Protein AF-A2EAL0-F1 (afdb_monomer_lite)

Sequence (184 aa):
MCPSGKATIQGLTYYGDDPCASYTCNGYTSFTLDVITDETTNSTTSFTCSSKGQTYSFTRFFTSTTYTQKTITCPSPEQLCRTREMLEQYFTSDPFSGVVFPTPKPTPAATPPSTPKPTPEATPAFDSIPEFEQIRITNDNRFFNGTYSDPQACTTVGQQVTWGGTTYTCRSQDIMTAAQTAAY

Secondary structure (DSSP, 8-state):
-PPTTEE--TTT--TT--PPEEEEEETTTEEEEEEEEETTTTEEEEEEE-STT-EEEEEEESSSS-EEEEEEEPPPHHHHHHHHHHHHHH-SS-TTTT--PPPPPPPPPPPPPP--PPPPPPPP--------PPP------TTTTTSS--TTS--STT-EEEETTEEEEPPGGGSPPHHHHTT-

Radius of gyration: 29.17 Å; chains: 1; bounding box: 62×37×78 Å

Foldseek 3Di:
DDDQQWDAAPFQDDPPDRDTWGKAAPDQQKIKTWDQQEPVVSHTDIDIGRAFQDKDWGWHHDDPPDIDIIMGTDHRSNVVVVVSVVCVVPPPDDPCVPDDDPPPDPDPDDDPDDDPDPDPDDDPPCPPPDDDDDDDDDDDCCVQVVVDDDQQADADAQDWGADPNDIDGDHPVRHRDPVNSVVD

pLDDT: mean 81.21, std 12.91, range [52.06, 96.56]

InterPro domains:
  IPR001577 Peptidase M8, leishmanolysin [PTHR10942] (84-179)

Structure (mmCIF, N/CA/C/O backbone):
data_AF-A2EAL0-F1
#
_entry.id   AF-A2EAL0-F1
#
loop_
_atom_site.group_PDB
_atom_site.id
_atom_site.type_symbol
_atom_site.label_atom_id
_atom_site.label_alt_id
_atom_site.label_comp_id
_atom_site.label_asym_id
_atom_site.label_entity_id
_atom_site.label_seq_id
_atom_site.pdbx_PDB_ins_code
_atom_site.Cartn_x
_atom_site.Cartn_y
_atom_site.Cartn_z
_atom_site.occupancy
_atom_site.B_iso_or_equiv
_atom_site.auth_seq_id
_atom_site.auth_comp_id
_atom_site.auth_asym_id
_atom_site.auth_atom_id
_atom_site.pdbx_PDB_model_num
ATOM 1 N N . MET A 1 1 ? 2.993 -14.266 -9.592 1.00 67.88 1 MET A N 1
ATOM 2 C CA . MET A 1 1 ? 3.086 -13.318 -8.456 1.00 67.88 1 MET A CA 1
ATOM 3 C C . MET A 1 1 ? 4.551 -13.013 -8.164 1.00 67.88 1 MET A C 1
ATOM 5 O O . MET A 1 1 ? 5.387 -13.867 -8.434 1.00 67.88 1 MET A O 1
ATOM 9 N N . CYS A 1 2 ? 4.873 -11.822 -7.647 1.00 78.81 2 CYS A N 1
ATOM 10 C CA . CYS A 1 2 ? 6.256 -11.471 -7.305 1.00 78.81 2 CYS A CA 1
ATOM 11 C C . CYS A 1 2 ? 6.734 -12.188 -6.031 1.00 78.81 2 CYS A C 1
ATOM 13 O O . CYS A 1 2 ? 5.954 -12.285 -5.081 1.00 78.81 2 CYS A O 1
ATOM 15 N N . PRO A 1 3 ? 7.999 -12.656 -5.985 1.00 80.94 3 PRO A N 1
ATOM 16 C CA . PRO A 1 3 ? 8.569 -13.276 -4.791 1.00 80.94 3 PRO A CA 1
ATOM 17 C C . PRO A 1 3 ? 8.693 -12.274 -3.632 1.00 80.94 3 PRO A C 1
ATOM 19 O O . PRO A 1 3 ? 8.550 -11.062 -3.813 1.00 80.94 3 PRO A O 1
ATOM 22 N N . SER A 1 4 ? 8.959 -12.787 -2.428 1.00 80.50 4 SER A N 1
ATOM 23 C CA . SER A 1 4 ? 9.176 -11.958 -1.234 1.00 80.50 4 SER A CA 1
ATOM 24 C C . SER A 1 4 ? 10.286 -10.919 -1.456 1.00 80.50 4 SER A C 1
ATOM 26 O O . SER A 1 4 ? 11.260 -11.193 -2.165 1.00 80.50 4 SER A O 1
ATOM 28 N N . GLY A 1 5 ? 10.103 -9.706 -0.925 1.00 83.50 5 GLY A N 1
ATOM 29 C CA . GLY A 1 5 ? 11.001 -8.568 -1.162 1.00 83.50 5 GLY A CA 1
ATOM 30 C C . GLY A 1 5 ? 10.957 -7.967 -2.576 1.00 83.50 5 GLY A C 1
ATOM 31 O O . GLY A 1 5 ? 11.726 -7.054 -2.881 1.00 83.50 5 GLY A O 1
ATOM 32 N N . LYS A 1 6 ? 10.067 -8.447 -3.459 1.00 89.12 6 LYS A N 1
ATOM 33 C CA . LYS A 1 6 ? 9.850 -7.865 -4.789 1.00 89.12 6 LYS A CA 1
ATOM 34 C C . LYS A 1 6 ? 8.393 -7.487 -5.023 1.00 89.12 6 LYS A C 1
ATOM 36 O O . LYS A 1 6 ? 7.468 -8.149 -4.554 1.00 89.12 6 LYS A O 1
ATOM 41 N N . ALA A 1 7 ? 8.194 -6.439 -5.810 1.00 89.12 7 ALA A N 1
ATOM 42 C CA . ALA A 1 7 ? 6.884 -5.942 -6.197 1.00 89.12 7 ALA A CA 1
ATOM 43 C C . ALA A 1 7 ? 6.878 -5.547 -7.675 1.00 89.12 7 ALA A C 1
ATOM 45 O O . ALA A 1 7 ? 7.908 -5.207 -8.257 1.00 89.12 7 ALA A O 1
ATOM 46 N N . THR A 1 8 ? 5.699 -5.590 -8.285 1.00 90.25 8 THR A N 1
ATOM 47 C CA . THR A 1 8 ? 5.462 -4.984 -9.593 1.00 90.25 8 THR A CA 1
ATOM 48 C C . THR A 1 8 ? 4.497 -3.820 -9.412 1.00 90.25 8 THR A C 1
ATOM 50 O O . THR A 1 8 ? 3.611 -3.867 -8.556 1.00 90.25 8 THR A O 1
ATOM 53 N N . ILE A 1 9 ? 4.706 -2.754 -10.178 1.00 90.06 9 ILE A N 1
ATOM 54 C CA . ILE A 1 9 ? 3.874 -1.549 -10.169 1.00 90.06 9 ILE A CA 1
ATOM 55 C C . ILE A 1 9 ? 3.474 -1.205 -11.600 1.00 90.06 9 ILE A C 1
ATOM 57 O O . ILE A 1 9 ? 4.037 -1.728 -12.568 1.00 90.06 9 ILE A O 1
ATOM 61 N N . GLN A 1 10 ? 2.506 -0.305 -11.745 1.00 88.19 10 GLN A N 1
ATOM 62 C CA . GLN A 1 10 ? 2.066 0.154 -13.055 1.00 88.19 10 GLN A CA 1
ATOM 63 C C . GLN A 1 10 ? 3.254 0.697 -13.864 1.00 88.19 10 GLN A C 1
ATOM 65 O O . GLN A 1 10 ? 4.042 1.503 -13.370 1.00 88.19 10 GLN A O 1
ATOM 70 N N . GLY A 1 11 ? 3.382 0.226 -15.106 1.00 85.44 11 GLY A N 1
ATOM 71 C CA . GLY A 1 11 ? 4.484 0.578 -16.004 1.00 85.44 11 GLY A CA 1
ATOM 72 C C . GLY A 1 11 ? 5.625 -0.439 -16.043 1.00 85.44 11 GLY A C 1
ATOM 73 O O . GLY A 1 11 ? 6.391 -0.458 -17.008 1.00 85.44 11 GLY A O 1
ATOM 74 N N . LEU A 1 12 ? 5.718 -1.336 -15.056 1.00 83.94 12 LEU A N 1
ATOM 75 C CA . LEU A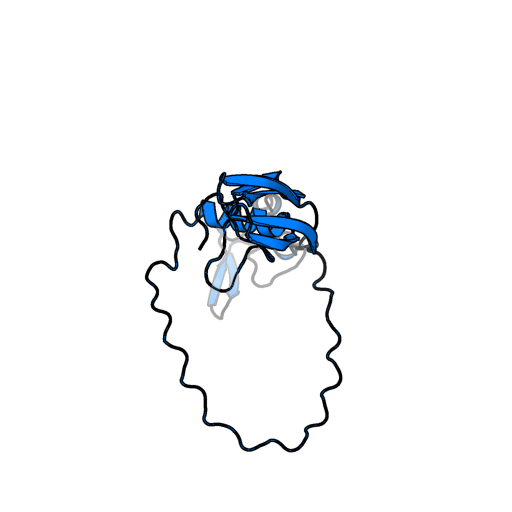 1 12 ? 6.637 -2.474 -15.118 1.00 83.94 12 LEU A CA 1
ATOM 76 C C . LEU A 1 12 ? 6.063 -3.617 -15.962 1.00 83.94 12 LEU A C 1
ATOM 78 O O . LEU A 1 12 ? 6.793 -4.173 -16.785 1.00 83.94 12 LEU A O 1
ATOM 82 N N . THR A 1 13 ? 4.767 -3.890 -15.823 1.00 74.69 13 THR A N 1
ATOM 83 C CA . THR A 1 13 ? 4.031 -4.978 -16.484 1.00 74.69 13 THR A CA 1
ATOM 84 C C . THR A 1 13 ? 4.119 -4.933 -18.020 1.00 74.69 13 THR A C 1
ATOM 86 O O . THR A 1 13 ? 4.187 -3.861 -18.636 1.00 74.69 13 THR A O 1
ATOM 89 N N . TYR A 1 14 ? 4.181 -6.102 -18.665 1.00 66.69 14 TYR A N 1
ATOM 90 C CA . TYR A 1 14 ? 4.150 -6.246 -20.127 1.00 66.69 14 TYR A CA 1
ATOM 91 C C . TYR A 1 14 ? 3.432 -7.540 -20.517 1.00 66.69 14 TYR A C 1
ATOM 93 O O . TYR A 1 14 ? 3.518 -8.523 -19.797 1.00 66.69 14 TYR A O 1
ATOM 101 N N . TYR A 1 15 ? 2.767 -7.530 -21.678 1.00 56.19 15 TYR A N 1
ATOM 102 C CA . TYR A 1 15 ? 1.818 -8.526 -22.211 1.00 56.19 15 TYR A CA 1
ATOM 103 C C . TYR A 1 15 ? 2.127 -10.030 -22.023 1.00 56.19 15 TYR A C 1
ATOM 105 O O . TYR A 1 15 ? 1.210 -10.828 -22.192 1.00 56.19 15 TYR A O 1
ATOM 113 N N . GLY A 1 16 ? 3.365 -10.429 -21.712 1.00 58.72 16 GLY A N 1
ATOM 114 C CA . GLY A 1 16 ? 3.750 -11.826 -21.475 1.00 58.72 16 GLY A CA 1
ATOM 115 C C . GLY A 1 16 ? 4.394 -12.120 -20.117 1.00 58.72 16 GLY A C 1
ATOM 116 O O . GLY A 1 16 ? 4.288 -13.252 -19.667 1.00 58.72 16 GLY A O 1
ATOM 117 N N . ASP A 1 17 ? 5.003 -11.130 -19.455 1.00 61.16 17 ASP A N 1
ATOM 118 C CA . ASP A 1 17 ? 5.714 -11.303 -18.183 1.00 61.16 17 ASP A CA 1
ATOM 119 C C . ASP A 1 17 ? 5.704 -9.995 -17.385 1.00 61.16 17 ASP A C 1
ATOM 121 O O . ASP A 1 17 ? 6.066 -8.931 -17.898 1.00 61.16 17 ASP A O 1
ATOM 125 N N . ASP A 1 18 ? 5.332 -10.082 -16.108 1.00 68.00 18 ASP A N 1
ATOM 126 C CA . ASP A 1 18 ? 5.380 -8.957 -15.179 1.00 68.00 18 ASP A CA 1
ATOM 127 C C . ASP A 1 18 ? 6.742 -8.927 -14.472 1.00 68.00 18 ASP A C 1
ATOM 129 O O . ASP A 1 18 ? 6.992 -9.733 -13.569 1.00 68.00 18 ASP A O 1
ATOM 133 N N . PRO A 1 19 ? 7.653 -8.006 -14.838 1.00 81.81 19 PRO A N 1
ATOM 134 C CA . PRO A 1 19 ? 8.922 -7.876 -14.153 1.00 81.81 19 PRO A CA 1
ATOM 135 C C . PRO A 1 19 ? 8.676 -7.348 -12.739 1.00 81.81 19 PRO A C 1
ATOM 137 O O . PRO A 1 19 ? 8.015 -6.326 -12.520 1.00 81.81 19 PRO A O 1
ATOM 140 N N . CYS A 1 20 ? 9.243 -8.065 -11.777 1.00 88.25 20 CYS A N 1
ATOM 141 C C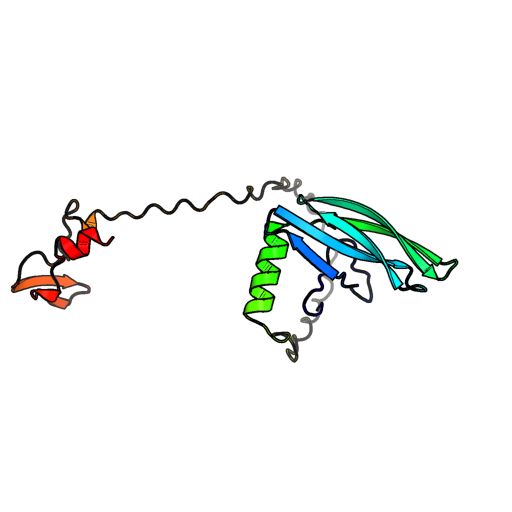A . CYS A 1 20 ? 9.249 -7.684 -10.377 1.00 88.25 20 CYS A CA 1
ATOM 142 C C . CYS A 1 20 ? 10.547 -6.942 -10.064 1.00 88.25 20 CYS A C 1
ATOM 144 O O . CYS A 1 20 ? 11.639 -7.456 -10.320 1.00 88.25 20 CYS A O 1
ATOM 146 N N . ALA A 1 21 ? 10.421 -5.760 -9.480 1.00 90.38 21 ALA A N 1
ATOM 147 C CA . ALA A 1 21 ? 11.533 -4.970 -8.982 1.00 90.38 21 ALA A CA 1
ATOM 148 C C . ALA A 1 21 ? 11.698 -5.197 -7.475 1.00 90.38 21 ALA A C 1
ATOM 150 O O . ALA A 1 21 ? 10.719 -5.453 -6.765 1.00 90.38 21 ALA A O 1
ATOM 151 N N . SER A 1 22 ? 12.935 -5.130 -6.990 1.00 92.25 22 SER A N 1
ATOM 152 C CA . SER A 1 22 ? 13.186 -5.122 -5.548 1.00 92.25 22 SER A CA 1
ATOM 153 C C . SER A 1 22 ? 12.689 -3.795 -4.985 1.00 92.25 22 SER A C 1
ATOM 155 O O . SER A 1 22 ? 12.883 -2.757 -5.615 1.00 92.25 22 SER A O 1
ATOM 157 N N . TYR A 1 23 ? 12.031 -3.818 -3.830 1.00 92.88 23 TYR A N 1
ATOM 158 C CA . TYR A 1 23 ? 11.570 -2.595 -3.176 1.00 92.88 23 TYR A CA 1
ATOM 159 C C . TYR A 1 23 ? 12.042 -2.554 -1.727 1.00 92.88 23 TYR A C 1
ATOM 161 O O . TYR A 1 23 ? 12.211 -3.592 -1.092 1.00 92.88 23 TYR A O 1
ATOM 169 N N . THR A 1 24 ? 12.228 -1.348 -1.198 1.00 94.25 24 THR A N 1
ATOM 170 C CA . THR A 1 24 ? 12.513 -1.130 0.224 1.00 94.25 24 THR A CA 1
ATOM 171 C C . THR A 1 24 ? 11.628 -0.011 0.747 1.00 94.25 24 THR A C 1
ATOM 173 O O . THR A 1 24 ? 11.601 1.084 0.190 1.00 94.25 24 THR A O 1
ATOM 176 N N . CYS A 1 25 ? 10.891 -0.281 1.820 1.00 93.00 25 CYS A N 1
ATOM 177 C CA . CYS A 1 25 ? 10.020 0.701 2.458 1.00 93.00 25 CYS A CA 1
ATOM 178 C C . CYS A 1 25 ? 10.787 1.507 3.510 1.00 93.00 25 CYS A C 1
ATOM 180 O O . CYS A 1 25 ? 11.427 0.936 4.391 1.00 93.00 25 CYS A O 1
ATOM 182 N N . ASN A 1 26 ? 10.687 2.834 3.446 1.00 92.06 26 ASN A N 1
ATOM 183 C CA . ASN A 1 26 ? 11.165 3.735 4.489 1.00 92.06 26 ASN A CA 1
ATOM 184 C C . ASN A 1 26 ? 9.969 4.146 5.360 1.00 92.06 26 ASN A C 1
ATOM 186 O O . ASN A 1 26 ? 9.386 5.222 5.203 1.00 92.06 26 ASN A O 1
ATOM 190 N N . GLY A 1 27 ? 9.534 3.213 6.212 1.00 89.06 27 GLY A N 1
ATOM 191 C CA . GLY A 1 27 ? 8.256 3.311 6.917 1.00 89.06 27 GLY A CA 1
ATOM 192 C C . GLY A 1 27 ? 7.076 3.280 5.941 1.00 89.06 27 GLY A C 1
ATOM 193 O O . GLY A 1 27 ? 7.028 2.439 5.047 1.00 89.06 27 GLY A O 1
ATOM 194 N N . TYR A 1 28 ? 6.137 4.216 6.103 1.00 89.00 28 TYR A N 1
ATOM 195 C CA . TYR A 1 28 ? 4.956 4.358 5.238 1.00 89.00 28 TYR A CA 1
ATOM 196 C C . TYR A 1 28 ? 4.948 5.665 4.430 1.00 89.00 28 TYR A C 1
ATOM 198 O O . TYR A 1 28 ? 3.955 5.983 3.782 1.00 89.00 28 TYR A O 1
ATOM 206 N N . THR A 1 29 ? 6.036 6.442 4.475 1.00 90.19 29 THR A N 1
ATOM 207 C CA . THR A 1 29 ? 6.117 7.770 3.842 1.00 90.19 29 THR A CA 1
ATOM 208 C C . THR A 1 29 ? 6.736 7.723 2.452 1.00 90.19 29 THR A C 1
ATOM 210 O O . THR A 1 29 ? 6.406 8.541 1.600 1.00 90.19 29 THR A O 1
ATOM 213 N N . SER A 1 30 ? 7.637 6.772 2.207 1.00 94.31 30 SER A N 1
ATOM 214 C CA . SER A 1 30 ? 8.270 6.572 0.906 1.00 94.31 30 SER A CA 1
ATOM 215 C C . SER A 1 30 ? 8.787 5.145 0.765 1.00 94.31 30 SER A C 1
ATOM 217 O O . SER A 1 30 ? 9.005 4.441 1.754 1.00 94.31 30 SER A O 1
ATOM 219 N N . PHE A 1 31 ? 9.005 4.721 -0.472 1.00 95.25 31 PHE A N 1
ATOM 220 C CA . PHE A 1 31 ? 9.703 3.479 -0.776 1.00 95.25 31 PHE A CA 1
ATOM 221 C C . PHE A 1 31 ? 10.638 3.678 -1.962 1.00 95.25 31 PHE A C 1
ATOM 223 O O . PHE A 1 31 ? 10.395 4.517 -2.831 1.00 95.25 31 PHE A O 1
ATOM 230 N N . THR A 1 32 ? 11.710 2.900 -2.002 1.00 96.00 32 THR A N 1
ATOM 231 C CA . THR A 1 32 ? 12.604 2.818 -3.153 1.00 96.00 32 THR A CA 1
ATOM 232 C C . THR A 1 32 ? 12.294 1.571 -3.964 1.00 96.00 32 THR A C 1
ATOM 234 O O . THR A 1 32 ? 11.862 0.553 -3.419 1.00 96.00 32 THR A O 1
ATOM 237 N N . LEU A 1 33 ? 12.490 1.663 -5.275 1.00 94.25 33 LEU A N 1
ATOM 238 C CA . LEU A 1 33 ? 12.249 0.591 -6.227 1.00 94.25 33 LEU A CA 1
ATOM 239 C C . LEU A 1 33 ? 13.454 0.444 -7.156 1.00 94.25 33 LEU A C 1
ATOM 241 O O . LEU A 1 33 ? 13.747 1.353 -7.931 1.00 94.25 33 LEU A O 1
ATOM 245 N N . ASP A 1 34 ? 14.110 -0.709 -7.111 1.00 93.56 34 ASP A N 1
ATOM 246 C CA . ASP A 1 34 ? 15.268 -1.023 -7.945 1.00 93.56 34 ASP A CA 1
ATOM 247 C C . ASP A 1 34 ? 14.811 -1.744 -9.211 1.00 93.56 34 ASP A C 1
ATOM 249 O O . ASP A 1 34 ? 14.521 -2.947 -9.223 1.00 93.56 34 ASP A O 1
ATOM 253 N N . VAL A 1 35 ? 14.715 -0.978 -10.293 1.00 91.75 35 VAL A N 1
ATOM 254 C CA . VAL A 1 35 ? 14.197 -1.441 -11.579 1.00 91.75 35 VAL A CA 1
ATOM 255 C C . VAL A 1 35 ? 15.353 -1.772 -12.509 1.00 91.75 35 VAL A C 1
ATOM 257 O O . VAL A 1 35 ? 16.253 -0.958 -12.698 1.00 91.75 35 VAL A O 1
ATOM 260 N N . ILE A 1 36 ? 15.312 -2.950 -13.130 1.00 90.06 36 ILE A N 1
ATOM 261 C CA . ILE A 1 36 ? 16.300 -3.356 -14.135 1.00 90.06 36 ILE A CA 1
ATOM 262 C C . ILE A 1 36 ? 16.148 -2.471 -15.379 1.00 90.06 36 ILE A C 1
ATOM 264 O O . ILE A 1 36 ? 15.084 -2.441 -16.009 1.00 90.06 36 ILE A O 1
ATOM 268 N N . THR A 1 37 ? 17.215 -1.760 -15.730 1.00 89.62 37 THR A N 1
ATOM 269 C CA . THR A 1 37 ? 17.300 -0.896 -16.914 1.00 89.62 37 THR A CA 1
ATOM 270 C C . THR A 1 37 ? 18.102 -1.532 -18.041 1.00 89.62 37 THR A C 1
ATOM 272 O O . THR A 1 37 ? 17.908 -1.151 -19.191 1.00 89.62 37 THR A O 1
ATOM 275 N N . ASP A 1 38 ? 18.933 -2.534 -17.761 1.00 88.31 38 ASP A N 1
ATOM 276 C CA . ASP A 1 38 ? 19.662 -3.294 -18.779 1.00 88.31 38 ASP A CA 1
ATOM 277 C C . ASP A 1 38 ? 19.665 -4.787 -18.433 1.00 88.31 38 ASP A C 1
ATOM 279 O O . ASP A 1 38 ? 20.243 -5.205 -17.429 1.00 88.31 38 ASP A O 1
ATOM 283 N N . GLU A 1 39 ? 19.011 -5.595 -19.268 1.00 86.31 39 GLU A N 1
ATOM 284 C CA . GLU A 1 39 ? 18.914 -7.049 -19.084 1.00 86.31 39 GLU A CA 1
ATOM 285 C C . GLU A 1 39 ? 20.203 -7.792 -19.440 1.00 86.31 39 GLU A C 1
ATOM 287 O O . GLU A 1 39 ? 20.418 -8.907 -18.967 1.00 86.31 39 GLU A O 1
ATOM 292 N N . THR A 1 40 ? 21.088 -7.184 -20.234 1.00 85.81 40 THR A N 1
ATOM 293 C CA . THR A 1 40 ? 22.360 -7.812 -20.615 1.00 85.81 40 THR A CA 1
ATOM 294 C C . THR A 1 40 ? 23.379 -7.754 -19.485 1.00 85.81 40 THR A C 1
ATOM 296 O O . THR A 1 40 ? 24.141 -8.699 -19.284 1.00 85.81 40 THR A O 1
ATOM 299 N N . THR A 1 41 ? 23.369 -6.661 -18.720 1.00 89.19 41 THR A N 1
ATOM 300 C CA . THR A 1 41 ? 24.285 -6.429 -17.595 1.00 89.19 41 THR A CA 1
ATOM 301 C C . THR A 1 41 ? 23.621 -6.609 -16.230 1.00 89.19 41 THR A C 1
ATOM 303 O O . THR A 1 41 ? 24.306 -6.541 -15.211 1.00 89.19 41 THR A O 1
ATOM 306 N N . ASN A 1 42 ? 22.305 -6.858 -16.191 1.00 86.44 42 ASN A N 1
ATOM 307 C CA . ASN A 1 42 ? 21.476 -6.816 -14.980 1.00 86.44 42 ASN A CA 1
ATOM 308 C C . ASN A 1 42 ? 21.626 -5.499 -14.195 1.00 86.44 42 ASN A C 1
ATOM 310 O O . ASN A 1 42 ? 21.549 -5.484 -12.965 1.00 86.44 42 ASN A O 1
ATOM 314 N N . SER A 1 43 ? 21.846 -4.384 -14.897 1.00 89.94 43 SER A N 1
ATOM 315 C CA . SER A 1 43 ? 21.967 -3.073 -14.261 1.00 89.94 43 SER A CA 1
ATOM 316 C C . SER A 1 43 ? 20.603 -2.576 -13.786 1.00 89.94 43 SER A C 1
ATOM 318 O O . SER A 1 43 ? 19.605 -2.679 -14.504 1.00 89.94 43 SER A O 1
ATOM 320 N N . THR A 1 44 ? 20.560 -2.030 -12.571 1.00 92.06 44 THR A N 1
ATOM 321 C CA . THR A 1 44 ? 19.345 -1.512 -11.934 1.00 92.06 44 THR A CA 1
ATOM 322 C C . THR A 1 44 ? 19.457 -0.021 -11.657 1.00 92.06 44 THR A C 1
ATOM 324 O O . THR A 1 44 ? 20.516 0.481 -11.290 1.00 92.06 44 THR A O 1
ATOM 327 N N . THR A 1 45 ? 18.343 0.692 -11.771 1.00 92.44 45 THR A N 1
ATOM 328 C CA . THR A 1 45 ? 18.202 2.088 -11.347 1.00 92.44 45 THR A CA 1
ATOM 329 C C . THR A 1 45 ? 17.177 2.172 -10.227 1.00 92.44 45 THR A C 1
ATOM 331 O O . THR A 1 45 ? 16.100 1.585 -10.328 1.00 92.44 45 THR A O 1
ATOM 334 N N . SER A 1 46 ? 17.529 2.894 -9.164 1.00 94.19 46 SER A N 1
ATOM 335 C CA . SER A 1 46 ? 16.667 3.070 -7.998 1.00 94.19 46 SER A CA 1
ATOM 336 C C . SER A 1 46 ? 15.778 4.299 -8.166 1.00 94.19 46 SER A C 1
ATOM 338 O O . SER A 1 46 ? 16.268 5.392 -8.461 1.00 94.19 46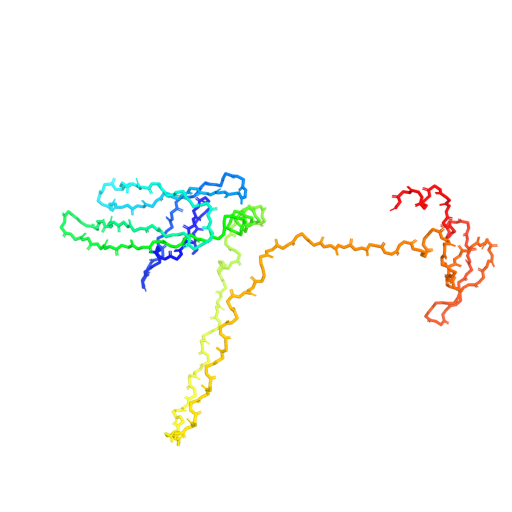 SER A O 1
ATOM 340 N N . PHE A 1 47 ? 14.475 4.123 -7.967 1.00 93.88 47 PHE A N 1
ATOM 341 C CA . PHE A 1 47 ? 13.478 5.190 -7.997 1.00 93.88 47 PHE A CA 1
ATOM 342 C C . PHE A 1 47 ? 12.833 5.340 -6.624 1.00 93.88 47 PHE A C 1
ATOM 344 O O . PHE A 1 47 ? 12.321 4.368 -6.073 1.00 93.88 47 PHE A O 1
ATOM 351 N N . THR A 1 48 ? 12.822 6.556 -6.084 1.00 96.12 48 THR A N 1
ATOM 352 C CA . THR A 1 48 ? 12.201 6.848 -4.786 1.00 96.12 48 THR A CA 1
ATOM 353 C C . THR A 1 48 ? 10.787 7.373 -4.986 1.00 96.12 48 THR A C 1
ATOM 355 O O . THR A 1 48 ? 10.603 8.502 -5.424 1.00 96.12 48 THR A O 1
ATOM 358 N N . CYS A 1 49 ? 9.788 6.575 -4.632 1.00 93.88 49 CYS A N 1
ATOM 359 C CA . CYS A 1 49 ? 8.386 6.964 -4.653 1.00 93.88 49 CYS A CA 1
ATOM 360 C C . CYS A 1 49 ? 7.979 7.543 -3.292 1.00 93.88 49 CYS A C 1
ATOM 362 O O . CYS A 1 49 ? 7.944 6.820 -2.293 1.00 93.88 49 CYS A O 1
ATOM 364 N N . SER A 1 50 ? 7.633 8.831 -3.262 1.00 94.75 50 SER A N 1
ATOM 365 C CA . SER A 1 50 ? 7.191 9.530 -2.039 1.00 94.75 50 SER A CA 1
ATOM 366 C C . SER A 1 50 ? 5.721 9.944 -2.077 1.00 94.75 50 SER A C 1
ATOM 368 O O . SER A 1 50 ? 5.154 10.313 -1.054 1.00 94.75 50 SER A O 1
ATOM 370 N N . SER A 1 51 ? 5.085 9.895 -3.247 1.00 91.56 51 SER A N 1
ATOM 371 C CA . SER A 1 51 ? 3.676 10.248 -3.404 1.00 91.56 51 SER A CA 1
ATOM 372 C C . SER A 1 51 ? 2.990 9.393 -4.467 1.00 91.56 51 SER A C 1
ATOM 374 O O . SER A 1 51 ? 3.608 8.891 -5.410 1.00 91.56 51 SER A O 1
ATOM 376 N N . LYS A 1 52 ? 1.674 9.222 -4.307 1.00 92.31 52 LYS A N 1
ATOM 377 C CA . LYS A 1 52 ? 0.832 8.531 -5.287 1.00 92.31 52 LYS A CA 1
ATOM 378 C C . LYS A 1 52 ? 0.811 9.315 -6.601 1.00 92.31 52 LYS A C 1
ATOM 380 O O . LYS A 1 52 ? 0.646 10.530 -6.599 1.00 92.31 52 LYS A O 1
ATOM 385 N N . GLY A 1 53 ? 0.915 8.604 -7.720 1.00 91.56 53 GLY A N 1
ATOM 386 C CA . GLY A 1 53 ? 0.841 9.187 -9.060 1.00 91.56 53 GLY A CA 1
ATOM 387 C C . GLY A 1 53 ? 2.147 9.817 -9.539 1.00 91.56 53 GLY A C 1
ATOM 388 O O . GLY A 1 53 ? 2.217 10.245 -10.686 1.00 91.56 53 GLY A O 1
ATOM 389 N N . GLN A 1 54 ? 3.195 9.837 -8.710 1.00 93.06 54 GLN A N 1
ATOM 390 C CA . GLN A 1 54 ? 4.530 10.236 -9.139 1.00 93.06 54 GLN A CA 1
ATOM 391 C C . GLN A 1 54 ? 5.014 9.309 -10.258 1.00 93.06 54 GLN A C 1
ATOM 393 O O . GLN A 1 54 ? 4.899 8.089 -10.150 1.00 93.06 54 GLN A O 1
ATOM 398 N N . THR A 1 55 ? 5.542 9.871 -11.343 1.00 94.94 55 THR A N 1
ATOM 399 C CA . THR A 1 55 ? 5.973 9.087 -12.505 1.00 94.94 55 THR A CA 1
ATOM 400 C C . THR A 1 55 ? 7.460 9.219 -12.767 1.00 94.94 55 THR A C 1
ATOM 402 O O . THR A 1 55 ? 8.003 10.320 -12.692 1.00 94.94 55 THR A O 1
ATOM 405 N N . TYR A 1 56 ? 8.087 8.121 -13.181 1.00 93.44 56 TYR A N 1
ATOM 406 C CA . TYR A 1 56 ? 9.476 8.106 -13.629 1.00 93.44 56 TYR A CA 1
ATOM 407 C C . TYR A 1 56 ? 9.589 7.437 -14.988 1.00 93.44 56 TYR A C 1
ATOM 409 O O . TYR A 1 56 ? 9.115 6.318 -15.173 1.00 93.44 56 TYR A O 1
ATOM 417 N N . SER A 1 57 ? 10.241 8.115 -15.928 1.00 92.94 57 SER A N 1
ATOM 418 C CA . SER A 1 57 ? 10.529 7.566 -17.250 1.00 92.94 57 SER A CA 1
ATOM 419 C C . SER A 1 57 ? 11.972 7.092 -17.324 1.00 92.94 57 SER A C 1
ATOM 421 O O . SER A 1 57 ? 12.882 7.795 -16.887 1.00 92.94 57 SER A O 1
ATOM 423 N N . PHE A 1 58 ? 12.183 5.916 -17.903 1.00 90.31 58 PHE A N 1
ATOM 424 C CA . PHE A 1 58 ? 13.503 5.333 -18.102 1.00 90.31 58 PHE A CA 1
ATOM 425 C C . PHE A 1 58 ? 13.560 4.529 -19.397 1.00 90.31 58 PHE A C 1
ATOM 427 O O . PHE A 1 58 ? 12.539 4.120 -19.954 1.00 90.31 58 PHE A O 1
ATOM 434 N N . THR A 1 59 ? 14.775 4.299 -19.876 1.00 90.50 59 THR A N 1
ATOM 435 C CA . THR A 1 59 ? 15.027 3.425 -21.019 1.00 90.50 59 THR A CA 1
ATOM 436 C C . THR A 1 59 ? 15.422 2.051 -20.503 1.00 90.50 59 THR A C 1
ATOM 438 O O . THR A 1 59 ? 16.324 1.943 -19.675 1.00 90.50 59 THR A O 1
ATOM 441 N N . ARG A 1 60 ? 14.746 1.009 -20.990 1.00 88.56 60 ARG A N 1
ATOM 442 C CA . ARG A 1 60 ? 15.097 -0.387 -20.729 1.00 88.56 60 ARG A CA 1
ATOM 443 C C . ARG A 1 60 ? 15.754 -0.993 -21.958 1.00 88.56 60 ARG A C 1
ATOM 445 O O . ARG A 1 60 ? 15.138 -1.019 -23.023 1.00 88.56 60 ARG A O 1
ATOM 452 N N . PHE A 1 61 ? 16.970 -1.488 -21.794 1.00 88.94 61 PHE A N 1
ATOM 453 C CA . PHE A 1 61 ? 17.729 -2.216 -22.800 1.00 88.94 61 PHE A CA 1
ATOM 454 C C . PHE A 1 61 ? 17.489 -3.720 -22.635 1.00 88.94 61 PHE A C 1
ATOM 456 O O . PHE A 1 61 ? 17.693 -4.275 -21.556 1.00 88.94 61 PHE A O 1
ATOM 463 N N . PHE A 1 62 ? 17.042 -4.373 -23.707 1.00 85.38 62 PHE A N 1
ATOM 464 C CA . PHE A 1 62 ? 16.919 -5.837 -23.784 1.00 85.38 62 PHE A CA 1
ATOM 465 C C . PHE A 1 62 ? 18.172 -6.458 -24.407 1.00 85.38 62 PHE A C 1
ATOM 467 O O . PHE A 1 62 ? 18.584 -7.560 -24.065 1.00 85.38 62 PHE A O 1
ATOM 474 N N . THR A 1 63 ? 18.787 -5.726 -25.337 1.00 84.38 63 THR A N 1
ATOM 475 C CA . THR A 1 63 ? 20.081 -6.040 -25.948 1.00 84.38 63 THR A CA 1
ATOM 476 C C . THR A 1 63 ? 20.871 -4.743 -26.128 1.00 84.38 63 THR A C 1
ATOM 478 O O . THR A 1 63 ? 20.336 -3.653 -25.925 1.00 84.38 63 THR A O 1
ATOM 481 N N . SER A 1 64 ? 22.122 -4.829 -26.587 1.00 81.38 64 SER A N 1
ATOM 482 C CA . SER A 1 64 ? 22.957 -3.651 -26.878 1.00 81.38 64 SER A CA 1
ATOM 483 C C . SER A 1 64 ? 22.357 -2.683 -27.909 1.00 81.38 64 SER A C 1
ATOM 485 O O . SER A 1 64 ? 22.795 -1.540 -28.003 1.00 81.38 64 SER A O 1
ATOM 487 N N . THR A 1 65 ? 21.365 -3.122 -28.690 1.00 84.12 65 THR A N 1
ATOM 488 C CA . THR A 1 65 ? 20.741 -2.332 -29.766 1.00 84.12 65 THR A CA 1
ATOM 489 C C . THR A 1 65 ? 19.223 -2.210 -29.642 1.00 84.12 65 THR A C 1
ATOM 491 O O . THR A 1 65 ? 18.636 -1.321 -30.255 1.00 84.12 65 THR A O 1
ATOM 494 N N . THR A 1 66 ? 18.569 -3.070 -28.854 1.00 88.00 66 THR A N 1
ATOM 495 C CA . THR A 1 66 ? 17.110 -3.075 -28.676 1.00 88.00 66 THR A CA 1
ATOM 496 C C . THR A 1 66 ? 16.743 -2.474 -27.329 1.00 88.00 66 THR A C 1
ATOM 498 O O . THR A 1 66 ? 17.094 -3.022 -26.282 1.00 88.00 66 THR A O 1
ATOM 501 N N . TYR A 1 67 ? 15.995 -1.374 -27.356 1.00 89.00 67 TYR A N 1
ATOM 502 C CA . TYR A 1 67 ? 15.528 -0.689 -26.158 1.00 89.00 67 TYR A CA 1
ATOM 503 C C . TYR A 1 67 ? 14.067 -0.260 -26.281 1.00 89.00 67 TYR A C 1
ATOM 505 O O . TYR A 1 67 ? 13.533 -0.102 -27.377 1.00 89.00 67 TYR A O 1
ATOM 513 N N . THR A 1 68 ? 13.430 -0.038 -25.136 1.00 88.56 68 THR A N 1
ATOM 514 C CA . THR A 1 68 ? 12.113 0.592 -25.048 1.00 88.56 68 THR A CA 1
ATOM 515 C C . THR A 1 68 ? 12.132 1.676 -23.986 1.00 88.56 68 THR A C 1
ATOM 517 O O . THR A 1 68 ? 12.783 1.537 -22.950 1.00 88.56 68 THR A O 1
ATOM 520 N N . GLN A 1 69 ? 11.379 2.745 -24.212 1.00 89.88 69 GLN A N 1
ATOM 521 C CA . GLN A 1 69 ? 11.084 3.702 -23.155 1.00 89.88 69 GLN A CA 1
ATOM 522 C C . GLN A 1 69 ? 9.927 3.160 -22.312 1.00 89.88 69 GLN A C 1
ATOM 524 O O . GLN A 1 69 ? 8.949 2.638 -22.854 1.00 89.88 69 GLN A O 1
ATOM 529 N N . LYS A 1 70 ? 10.053 3.249 -20.991 1.00 88.44 70 LYS A N 1
ATOM 530 C CA . LYS A 1 70 ? 9.002 2.900 -20.038 1.00 88.44 70 LYS A CA 1
ATOM 531 C C . LYS A 1 70 ? 8.779 4.050 -19.077 1.00 88.44 70 LYS A C 1
ATOM 533 O O . LYS A 1 70 ? 9.700 4.799 -18.766 1.00 88.44 70 LYS A O 1
ATOM 538 N N . THR A 1 71 ? 7.555 4.136 -18.581 1.00 91.81 71 THR A N 1
ATOM 539 C CA . THR A 1 71 ? 7.178 5.060 -17.519 1.00 91.81 71 THR A CA 1
ATOM 540 C C . THR A 1 71 ? 6.523 4.254 -16.420 1.00 91.81 71 THR A C 1
ATOM 542 O O . THR A 1 71 ? 5.550 3.550 -16.681 1.00 91.81 71 THR A O 1
ATOM 545 N N . ILE A 1 72 ? 7.069 4.335 -15.212 1.00 92.38 72 ILE A N 1
ATOM 546 C CA . ILE A 1 72 ? 6.456 3.765 -14.014 1.00 92.38 72 ILE A CA 1
ATOM 547 C C . ILE A 1 72 ? 5.626 4.819 -13.304 1.00 92.38 72 ILE A C 1
ATOM 549 O O . ILE A 1 72 ? 6.000 5.993 -13.280 1.00 92.38 72 ILE A O 1
ATOM 553 N N . THR A 1 73 ? 4.527 4.378 -12.704 1.00 94.50 73 THR A N 1
ATOM 554 C CA . THR A 1 73 ? 3.648 5.212 -11.884 1.00 94.50 73 THR A CA 1
ATOM 555 C C . THR A 1 73 ? 3.652 4.674 -10.461 1.00 94.50 73 THR A C 1
ATOM 557 O O . THR A 1 73 ? 3.263 3.532 -10.209 1.00 94.50 73 THR A O 1
ATOM 560 N N . CYS A 1 74 ? 4.105 5.503 -9.526 1.00 93.19 74 CYS A N 1
ATOM 561 C CA . CYS A 1 74 ? 4.205 5.178 -8.115 1.00 93.19 74 CYS A CA 1
ATOM 562 C C . CYS A 1 74 ? 2.806 5.042 -7.487 1.00 93.19 74 CYS A C 1
ATOM 564 O O . CYS A 1 74 ? 2.014 5.993 -7.532 1.00 93.19 74 CYS A O 1
ATOM 566 N N . PRO A 1 75 ? 2.479 3.899 -6.861 1.00 93.56 75 PRO A N 1
ATOM 567 C CA . PRO A 1 75 ? 1.344 3.812 -5.947 1.00 93.56 75 PRO A CA 1
ATOM 568 C C . PRO A 1 75 ? 1.593 4.618 -4.662 1.00 93.56 75 PRO A C 1
ATOM 570 O O . PRO A 1 75 ? 2.693 5.115 -4.423 1.00 93.56 75 PRO A O 1
ATOM 573 N N . SER A 1 76 ? 0.567 4.732 -3.812 1.00 94.19 76 SER A N 1
ATOM 574 C CA . SER A 1 76 ? 0.731 5.317 -2.475 1.00 94.19 76 SER A CA 1
ATOM 575 C C . SER A 1 76 ? 1.751 4.503 -1.658 1.00 94.19 76 SER A C 1
ATOM 577 O O . SER A 1 76 ? 1.567 3.285 -1.537 1.00 94.19 76 SER A O 1
ATOM 579 N N . PRO A 1 77 ? 2.793 5.143 -1.083 1.00 93.19 77 PRO A N 1
ATOM 580 C CA . PRO A 1 77 ? 3.763 4.464 -0.229 1.00 93.19 77 PRO A CA 1
ATOM 581 C C . PRO A 1 77 ? 3.125 3.712 0.939 1.00 93.19 77 PRO A C 1
ATOM 583 O O . PRO A 1 77 ? 3.465 2.555 1.171 1.00 93.19 77 PRO A O 1
ATOM 586 N N . GLU A 1 78 ? 2.140 4.312 1.611 1.00 90.44 78 GLU A N 1
ATOM 587 C CA . GLU A 1 78 ? 1.430 3.659 2.712 1.00 90.44 78 GLU A CA 1
ATOM 588 C C . GLU A 1 78 ? 0.709 2.391 2.240 1.00 90.44 78 GLU A C 1
ATOM 590 O O . GLU A 1 78 ? 0.841 1.336 2.860 1.00 90.44 78 GLU A O 1
ATOM 595 N N . GLN A 1 79 ? -0.011 2.464 1.115 1.00 87.94 79 GLN A N 1
ATOM 596 C CA . GLN A 1 79 ? -0.773 1.325 0.597 1.00 87.94 79 GLN A CA 1
ATOM 597 C C . GLN A 1 79 ? 0.140 0.173 0.182 1.00 87.94 79 GLN A C 1
ATOM 599 O O . GLN A 1 79 ? -0.132 -0.976 0.534 1.00 87.94 79 GLN A O 1
ATOM 604 N N . LEU A 1 80 ? 1.220 0.466 -0.546 1.00 90.81 80 LEU A N 1
ATOM 605 C CA . LEU A 1 80 ? 2.155 -0.561 -0.997 1.00 90.81 80 LEU A CA 1
ATOM 606 C C . LEU A 1 80 ? 2.867 -1.206 0.195 1.00 90.81 80 LEU A C 1
ATOM 608 O O . LEU A 1 80 ? 2.822 -2.428 0.338 1.00 90.81 80 LEU A O 1
ATOM 612 N N . CYS A 1 81 ? 3.459 -0.399 1.076 1.00 90.56 81 CYS A N 1
ATOM 613 C CA . CYS A 1 81 ? 4.250 -0.906 2.192 1.00 90.56 81 CYS A CA 1
ATOM 614 C C . CYS A 1 81 ? 3.400 -1.678 3.204 1.00 90.56 81 CYS A C 1
ATOM 616 O O . CYS A 1 81 ? 3.777 -2.787 3.575 1.00 90.56 81 CYS A O 1
ATOM 618 N N . ARG A 1 82 ? 2.210 -1.181 3.567 1.00 89.31 82 ARG A N 1
ATOM 619 C CA . ARG A 1 82 ? 1.310 -1.881 4.499 1.00 89.31 82 ARG A CA 1
ATOM 620 C C . ARG A 1 82 ? 0.766 -3.187 3.913 1.00 89.31 82 ARG A C 1
ATOM 622 O O . ARG A 1 82 ? 0.687 -4.189 4.617 1.00 89.31 82 ARG A O 1
ATOM 629 N N . THR A 1 83 ? 0.419 -3.202 2.624 1.00 87.31 83 THR A N 1
ATOM 630 C CA . THR A 1 83 ? -0.060 -4.428 1.961 1.00 87.31 83 THR A CA 1
ATOM 631 C C . THR A 1 83 ? 1.035 -5.486 1.919 1.00 87.31 83 THR A C 1
ATOM 633 O O . THR A 1 83 ? 0.776 -6.659 2.181 1.00 87.31 83 THR A O 1
ATOM 636 N N . ARG A 1 84 ? 2.267 -5.075 1.609 1.00 85.44 84 ARG A N 1
ATOM 637 C CA . ARG A 1 84 ? 3.419 -5.973 1.563 1.00 85.44 84 ARG A CA 1
ATOM 638 C C . ARG A 1 84 ? 3.807 -6.506 2.934 1.00 85.44 84 ARG A C 1
ATOM 640 O O . ARG A 1 84 ? 4.038 -7.702 3.048 1.00 85.44 84 ARG A O 1
ATOM 647 N N . GLU A 1 85 ? 3.798 -5.660 3.956 1.00 85.12 85 GLU A N 1
ATOM 648 C CA . GLU A 1 85 ? 4.040 -6.067 5.340 1.00 85.12 85 GLU A CA 1
ATOM 649 C C . GLU A 1 85 ? 3.020 -7.116 5.808 1.00 85.12 85 GLU A C 1
ATOM 651 O O . GLU A 1 85 ? 3.409 -8.163 6.320 1.00 85.12 85 GLU A O 1
ATOM 656 N N . MET A 1 86 ? 1.722 -6.901 5.552 1.00 81.94 86 MET A N 1
ATOM 657 C CA . MET A 1 86 ? 0.693 -7.897 5.877 1.00 81.94 86 MET A CA 1
ATOM 658 C C . MET A 1 86 ? 0.862 -9.188 5.066 1.00 81.94 86 MET A C 1
ATOM 660 O O . MET A 1 86 ? 0.756 -10.282 5.614 1.00 81.94 86 MET A O 1
ATOM 664 N N . LEU A 1 87 ? 1.141 -9.091 3.764 1.00 78.25 87 LEU A N 1
ATOM 665 C CA . LEU A 1 87 ? 1.376 -10.276 2.935 1.00 78.25 87 LEU A CA 1
ATOM 666 C C . LEU A 1 87 ? 2.553 -11.105 3.460 1.00 78.25 87 LEU A C 1
ATOM 668 O O . LEU A 1 87 ? 2.426 -12.318 3.584 1.00 78.25 87 LEU A O 1
ATOM 672 N N . GLU A 1 88 ? 3.666 -10.463 3.808 1.00 74.31 88 GLU A N 1
ATOM 673 C CA . GLU A 1 88 ? 4.869 -11.147 4.293 1.00 74.31 88 GLU A CA 1
ATOM 674 C C . GLU A 1 88 ? 4.700 -11.709 5.711 1.00 74.31 88 GLU A C 1
ATOM 676 O O . GLU A 1 88 ? 5.255 -12.764 6.015 1.00 74.31 88 GLU A O 1
ATOM 681 N N . GLN A 1 89 ? 3.894 -11.065 6.563 1.00 75.12 89 GLN A N 1
ATOM 682 C CA . GLN A 1 89 ? 3.609 -11.557 7.913 1.00 75.12 89 GLN A CA 1
ATOM 683 C C . GLN A 1 89 ? 2.714 -12.806 7.916 1.00 75.12 89 GLN A C 1
ATOM 685 O O . GLN A 1 89 ? 2.919 -13.702 8.737 1.00 75.12 89 GLN A O 1
ATOM 690 N N . TYR A 1 90 ? 1.714 -12.867 7.032 1.00 69.94 90 TYR A N 1
ATOM 691 C CA . TYR A 1 90 ? 0.679 -13.908 7.079 1.00 69.94 90 TYR A CA 1
ATOM 692 C C . TYR A 1 90 ? 0.838 -15.002 6.017 1.00 69.94 90 TYR A C 1
ATOM 694 O O . TYR A 1 90 ? 0.265 -16.081 6.177 1.00 69.94 90 TYR A O 1
ATOM 702 N N . PHE A 1 91 ? 1.624 -14.769 4.962 1.00 64.00 91 PHE A N 1
ATOM 703 C CA . PHE A 1 91 ? 1.773 -15.707 3.852 1.00 64.00 91 PHE A CA 1
ATOM 704 C C . PHE A 1 91 ? 3.250 -15.965 3.539 1.00 64.00 91 PHE A C 1
ATOM 706 O O . PHE A 1 91 ? 3.909 -15.224 2.815 1.00 64.00 91 PHE A O 1
ATOM 713 N N . THR A 1 92 ? 3.769 -17.084 4.048 1.00 64.19 92 THR A N 1
ATOM 714 C CA . THR A 1 92 ? 5.105 -17.605 3.701 1.00 64.19 92 THR A CA 1
ATOM 715 C C . THR A 1 92 ? 5.164 -18.240 2.307 1.00 64.19 92 THR A C 1
ATOM 717 O O . THR A 1 92 ? 6.248 -18.533 1.808 1.00 64.19 92 THR A O 1
ATOM 720 N N . SER A 1 93 ? 4.012 -18.457 1.666 1.00 64.50 93 SER A N 1
ATOM 721 C CA . SER A 1 93 ? 3.876 -18.983 0.303 1.00 64.50 93 SER A CA 1
ATOM 722 C C . SER A 1 93 ? 2.624 -18.415 -0.372 1.00 64.50 93 SER A C 1
ATOM 724 O O . SER A 1 93 ? 1.741 -17.900 0.311 1.00 64.50 93 SER A O 1
ATOM 726 N N . ASP A 1 94 ? 2.562 -18.476 -1.707 1.00 64.19 94 ASP A N 1
ATOM 727 C CA . ASP A 1 94 ? 1.430 -17.970 -2.492 1.00 64.19 94 ASP A CA 1
ATOM 728 C C . ASP A 1 94 ? 0.134 -18.725 -2.121 1.00 64.19 94 ASP A C 1
ATOM 730 O O . ASP A 1 94 ? 0.025 -19.923 -2.425 1.00 64.19 94 ASP A O 1
ATOM 734 N N . PRO A 1 95 ? -0.859 -18.057 -1.495 1.00 63.69 95 PRO A N 1
ATOM 735 C CA . PRO A 1 95 ? -2.111 -18.695 -1.092 1.00 63.69 95 PRO A CA 1
ATOM 736 C C . PRO A 1 95 ? -2.985 -19.100 -2.286 1.00 63.69 95 PRO A C 1
ATOM 738 O O . PRO A 1 95 ? -3.970 -19.815 -2.103 1.00 63.69 95 PRO A O 1
ATOM 741 N N . PHE A 1 96 ? -2.632 -18.670 -3.501 1.00 65.19 96 PHE A N 1
ATOM 742 C CA . PHE A 1 96 ? -3.279 -19.062 -4.748 1.00 65.19 96 PHE A CA 1
ATOM 743 C C . PHE A 1 96 ? -2.464 -20.085 -5.556 1.00 65.19 96 PHE A C 1
ATOM 745 O O . PHE A 1 96 ? -2.828 -20.420 -6.689 1.00 65.19 96 PHE A O 1
ATOM 752 N N . SER A 1 97 ? -1.381 -20.630 -4.997 1.00 58.44 97 SER A N 1
ATOM 753 C CA . SER A 1 97 ? -0.696 -21.754 -5.632 1.00 58.44 97 SER A CA 1
ATOM 754 C C . SER A 1 97 ? -1.606 -22.992 -5.630 1.00 58.44 97 SER A C 1
ATOM 756 O O . SER A 1 97 ? -1.981 -23.524 -4.590 1.00 58.44 97 SER A O 1
ATOM 758 N N . GLY A 1 98 ? -2.013 -23.433 -6.824 1.00 59.09 98 GLY A N 1
ATOM 759 C CA . GLY A 1 98 ? -2.852 -24.623 -7.007 1.00 59.09 98 GLY A CA 1
ATOM 760 C C . GLY A 1 98 ? -4.360 -24.374 -7.118 1.00 59.09 98 GLY A C 1
ATOM 761 O O . GLY A 1 98 ? -5.111 -25.343 -7.236 1.00 59.09 98 GLY A O 1
ATOM 762 N N . VAL A 1 99 ? -4.829 -23.119 -7.140 1.00 61.94 99 VAL A N 1
ATOM 763 C CA . VAL A 1 99 ? -6.249 -22.850 -7.430 1.00 61.94 99 VAL A CA 1
ATOM 764 C C . VAL A 1 99 ? -6.484 -22.929 -8.935 1.00 61.94 99 VAL A C 1
ATOM 766 O O . VAL A 1 99 ? -5.954 -22.136 -9.713 1.00 61.94 99 VAL A O 1
ATOM 769 N N . VAL A 1 100 ? -7.308 -23.885 -9.360 1.00 55.62 100 VAL A N 1
ATOM 770 C CA . VAL A 1 100 ? -7.825 -23.928 -10.729 1.00 55.62 100 VAL A CA 1
ATOM 771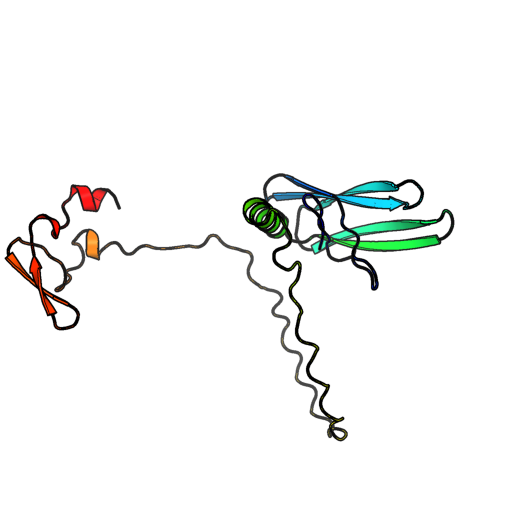 C C . VAL A 1 100 ? -8.967 -22.921 -10.805 1.00 55.62 100 VAL A C 1
ATOM 773 O O . VAL A 1 100 ? -10.071 -23.188 -10.330 1.00 55.62 100 VAL A O 1
ATOM 776 N N . PHE A 1 101 ? -8.708 -21.741 -11.368 1.00 64.50 101 PHE A N 1
ATOM 777 C CA . PHE A 1 101 ? -9.788 -20.810 -11.678 1.00 64.50 101 PHE A CA 1
ATOM 778 C C . PHE A 1 101 ? -10.698 -21.466 -12.726 1.00 64.50 101 PHE A C 1
ATOM 780 O O . PHE A 1 101 ? -10.195 -21.920 -13.759 1.00 64.50 101 PHE A O 1
ATOM 787 N N . PRO A 1 102 ? -12.018 -21.566 -12.484 1.00 54.78 102 PRO A N 1
ATOM 788 C CA . PRO A 1 102 ? -12.924 -22.127 -13.471 1.00 54.78 102 PRO A CA 1
ATOM 789 C C . PRO A 1 102 ? -12.808 -21.317 -14.764 1.00 54.78 102 PRO A C 1
ATOM 791 O O . PRO A 1 102 ? -12.785 -20.085 -14.737 1.00 54.78 102 PRO A O 1
ATOM 794 N N . THR A 1 103 ? -12.704 -22.016 -15.895 1.00 54.03 103 THR A N 1
ATOM 795 C CA . THR A 1 103 ? -12.637 -21.407 -17.229 1.00 54.03 103 THR A CA 1
ATOM 796 C C . THR A 1 103 ? -13.732 -20.352 -17.401 1.00 54.03 103 THR A C 1
ATOM 798 O O . THR A 1 103 ? -14.867 -20.599 -16.972 1.00 54.03 103 THR A O 1
ATOM 801 N N . PRO A 1 104 ? -13.438 -19.207 -18.051 1.00 55.75 104 PRO A N 1
ATOM 802 C CA . PRO A 1 104 ? -14.440 -18.194 -18.346 1.00 55.75 104 PRO A CA 1
ATOM 803 C C . PRO A 1 104 ? -15.657 -18.840 -19.006 1.00 55.75 104 PRO A C 1
ATOM 805 O O . PRO A 1 104 ? -15.528 -19.595 -19.972 1.00 55.75 104 PRO A O 1
ATOM 808 N N . LYS A 1 105 ? -16.844 -18.562 -18.462 1.00 62.22 105 LYS A N 1
ATOM 809 C CA . LYS A 1 105 ? -18.119 -18.970 -19.056 1.00 62.22 105 LYS A CA 1
ATOM 810 C C . LYS A 1 105 ? -18.124 -18.548 -20.538 1.00 62.22 105 LYS A C 1
ATOM 812 O O . LYS A 1 105 ? -17.758 -17.403 -20.807 1.00 62.22 105 LYS A O 1
ATOM 817 N N . PRO A 1 106 ? -18.517 -19.425 -21.484 1.00 56.78 106 PRO A N 1
ATOM 818 C CA . PRO A 1 106 ? -18.494 -19.104 -22.907 1.00 56.78 106 PRO A CA 1
ATOM 819 C C . PRO A 1 106 ? -19.234 -17.795 -23.181 1.00 56.78 106 PRO A C 1
ATOM 821 O O . PRO A 1 106 ? -20.334 -17.568 -22.666 1.00 56.78 106 PRO A O 1
ATOM 824 N N . THR A 1 107 ? -18.591 -16.932 -23.967 1.00 59.88 107 THR A N 1
ATOM 825 C CA . THR A 1 107 ? -19.128 -15.643 -24.400 1.00 59.88 107 THR A CA 1
ATOM 826 C C . THR A 1 107 ? -20.509 -15.861 -25.029 1.00 59.88 107 THR A C 1
ATOM 828 O O . THR A 1 107 ? -20.627 -16.684 -25.941 1.00 59.88 107 THR A O 1
ATOM 831 N N . PRO A 1 108 ? -21.566 -15.176 -24.554 1.00 64.00 108 PRO A N 1
ATOM 832 C CA . PRO A 1 108 ? -22.886 -15.248 -25.169 1.00 64.00 108 PRO A CA 1
ATOM 833 C C . PRO A 1 108 ? -22.818 -14.921 -26.666 1.00 64.00 108 PRO A C 1
ATOM 835 O O . PRO A 1 108 ? -22.022 -14.079 -27.082 1.00 64.00 108 PRO A O 1
ATOM 838 N N . ALA A 1 109 ? -23.655 -15.591 -27.464 1.00 69.81 109 ALA A N 1
ATOM 839 C CA . ALA A 1 109 ? -23.763 -15.364 -28.902 1.00 69.81 109 ALA A CA 1
ATOM 840 C C . ALA A 1 109 ? -23.954 -13.872 -29.222 1.00 69.81 109 ALA A C 1
ATOM 842 O O . ALA A 1 109 ? -24.628 -13.158 -28.478 1.00 69.81 109 ALA A O 1
ATOM 843 N N . ALA A 1 110 ? -23.355 -13.420 -30.328 1.00 56.97 110 ALA A N 1
ATOM 844 C CA . ALA A 1 110 ? -23.378 -12.026 -30.749 1.00 56.97 110 ALA A CA 1
ATOM 845 C C . ALA A 1 110 ? -24.813 -11.475 -30.778 1.00 56.97 110 ALA A C 1
ATOM 847 O O . ALA A 1 110 ? -25.663 -11.941 -31.538 1.00 56.97 110 ALA A O 1
ATOM 848 N N . THR A 1 111 ? -25.071 -10.479 -29.933 1.00 59.88 111 THR A N 1
ATOM 849 C CA . THR A 1 111 ? -26.318 -9.715 -29.934 1.00 59.88 111 THR A CA 1
ATOM 850 C C . THR A 1 111 ? -26.466 -9.001 -31.286 1.00 59.88 111 THR A C 1
ATOM 852 O O . THR A 1 111 ? -25.474 -8.460 -31.783 1.00 59.88 111 THR A O 1
ATOM 855 N N . PRO A 1 112 ? -27.669 -8.969 -31.896 1.00 67.56 112 PRO A N 1
ATOM 856 C CA . PRO A 1 112 ? -27.923 -8.185 -33.104 1.00 67.56 112 PRO A CA 1
ATOM 857 C C . PRO A 1 112 ? -27.494 -6.718 -32.921 1.00 67.56 112 PRO A C 1
ATOM 859 O O . PRO A 1 112 ? -27.531 -6.213 -31.795 1.00 67.56 112 PRO A O 1
ATOM 862 N N . PRO A 1 113 ? -27.086 -6.029 -34.005 1.00 62.56 113 PRO A N 1
ATOM 863 C CA . PRO A 1 113 ? -26.579 -4.665 -33.930 1.00 62.56 113 PRO A CA 1
ATOM 864 C C . PRO A 1 113 ? -27.600 -3.769 -33.230 1.00 62.56 113 PRO A C 1
ATOM 866 O O . PRO A 1 113 ? -28.734 -3.611 -33.683 1.00 62.56 113 PRO A O 1
ATOM 869 N N . SER A 1 114 ? -27.198 -3.208 -32.091 1.00 54.97 114 SER A N 1
ATOM 870 C CA . SER A 1 114 ? -28.028 -2.286 -31.332 1.00 54.97 114 SER A CA 1
ATOM 871 C C . SER A 1 114 ? -28.257 -1.021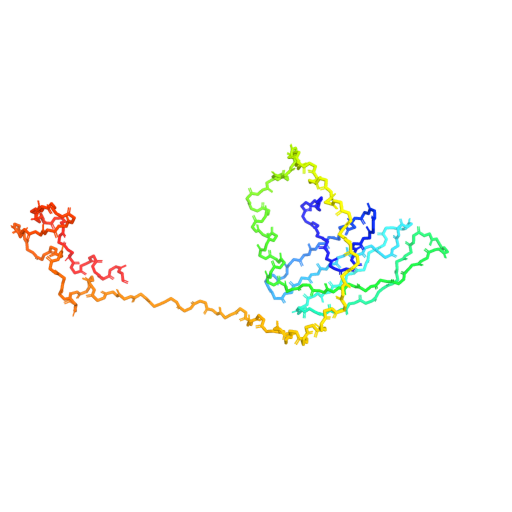 -32.152 1.00 54.97 114 SER A C 1
ATOM 873 O O . SER A 1 114 ? -27.298 -0.393 -32.604 1.00 54.97 114 SER A O 1
ATOM 875 N N . THR A 1 115 ? -29.519 -0.610 -32.278 1.00 67.88 115 THR A N 1
ATOM 876 C CA . THR A 1 115 ? -29.895 0.777 -32.580 1.00 67.88 115 THR A CA 1
ATOM 877 C C . THR A 1 115 ? -29.027 1.744 -31.769 1.00 67.88 115 THR A C 1
ATOM 879 O O . THR A 1 115 ? -28.764 1.442 -30.600 1.00 67.88 115 THR A O 1
ATOM 882 N N . PRO A 1 116 ? -28.587 2.882 -32.341 1.00 56.19 116 PRO A N 1
ATOM 883 C CA . PRO A 1 116 ? -27.743 3.845 -31.644 1.00 56.19 116 PRO A CA 1
ATOM 884 C C . PRO A 1 116 ? -28.456 4.314 -30.376 1.00 56.19 116 PRO A C 1
ATOM 886 O O . PRO A 1 116 ? -29.393 5.110 -30.407 1.00 56.19 116 PRO A O 1
ATOM 889 N N . LYS A 1 117 ? -28.029 3.748 -29.249 1.00 64.62 117 LYS A N 1
ATOM 890 C CA . LYS A 1 117 ? -28.423 4.182 -27.920 1.00 64.62 117 LYS A CA 1
ATOM 891 C C . LYS A 1 117 ? -27.784 5.557 -27.728 1.00 64.62 117 LYS A C 1
ATOM 893 O O . LYS A 1 117 ? -26.591 5.674 -28.016 1.00 64.62 117 LYS A O 1
ATOM 898 N N . PRO A 1 118 ? -28.529 6.587 -27.289 1.00 61.34 118 PRO A N 1
ATOM 899 C CA . PRO A 1 118 ? -27.925 7.873 -26.976 1.00 61.34 118 PRO A CA 1
ATOM 900 C C . PRO A 1 118 ? -26.755 7.627 -26.028 1.00 61.34 118 PRO A C 1
ATOM 902 O O . PRO A 1 118 ? -26.904 6.920 -25.025 1.00 61.34 118 PRO A O 1
ATOM 905 N N . THR A 1 119 ? -25.585 8.129 -26.419 1.00 63.69 119 THR A N 1
ATOM 906 C CA . THR A 1 119 ? -24.360 8.060 -25.629 1.00 63.69 119 THR A CA 1
ATOM 907 C C . THR A 1 119 ? -24.704 8.521 -24.218 1.00 63.69 119 THR A C 1
ATOM 909 O O . THR A 1 119 ? -25.194 9.644 -24.075 1.00 63.69 119 THR A O 1
ATOM 912 N N . PRO A 1 120 ? -24.531 7.673 -23.188 1.00 59.84 120 PRO A N 1
ATOM 913 C CA . PRO A 1 120 ? -24.710 8.106 -21.817 1.00 59.84 120 PRO A CA 1
ATOM 914 C C . PRO A 1 120 ? -23.826 9.327 -21.600 1.00 59.84 120 PRO A C 1
ATOM 916 O O . PRO A 1 120 ? -22.644 9.306 -21.952 1.00 59.84 120 PRO A O 1
ATOM 919 N N . GLU A 1 121 ? -24.419 10.391 -21.073 1.00 70.06 121 GLU A N 1
ATOM 920 C CA . GLU A 1 121 ? -23.675 11.550 -20.607 1.00 70.06 121 GLU A CA 1
ATOM 921 C C . GLU A 1 121 ? -22.541 11.057 -19.703 1.00 70.06 121 GLU A C 1
ATOM 923 O O . GLU A 1 121 ? -22.748 10.156 -18.880 1.00 70.06 121 GLU A O 1
ATOM 928 N N . ALA A 1 122 ? -21.326 11.557 -19.947 1.00 60.44 122 ALA A N 1
ATOM 929 C CA . ALA A 1 122 ? -20.132 11.092 -19.262 1.00 60.44 122 ALA A CA 1
ATOM 930 C C . ALA A 1 122 ? -20.393 11.103 -17.755 1.00 60.44 122 ALA A C 1
ATOM 932 O O . ALA A 1 122 ? -20.702 12.142 -17.173 1.00 60.44 122 ALA A O 1
ATOM 933 N N . THR A 1 123 ? -20.299 9.929 -17.131 1.00 58.12 123 THR A N 1
ATOM 934 C CA . THR A 1 123 ? -20.346 9.839 -15.677 1.00 58.12 123 THR A CA 1
ATOM 935 C C . THR A 1 123 ? -19.232 10.740 -15.148 1.00 58.12 123 THR A C 1
ATOM 937 O O . THR A 1 123 ? -18.092 10.571 -15.592 1.00 58.12 123 THR A O 1
ATOM 940 N N . PRO A 1 124 ? -19.528 11.709 -14.261 1.00 62.38 124 PRO A N 1
ATOM 941 C CA . PRO A 1 124 ? -18.496 12.537 -13.666 1.00 62.38 124 PRO A CA 1
ATOM 942 C C . PRO A 1 124 ? -17.434 11.611 -13.088 1.00 62.38 124 PRO A C 1
ATOM 944 O O . PRO A 1 124 ? -17.760 10.696 -12.327 1.00 62.38 124 PRO A O 1
ATOM 947 N N . ALA A 1 125 ? -16.183 11.808 -13.494 1.00 59.53 125 ALA A N 1
ATOM 948 C CA . ALA A 1 125 ? -15.072 11.123 -12.869 1.00 59.53 125 ALA A CA 1
ATOM 949 C C . ALA A 1 125 ? -15.113 11.481 -11.380 1.00 59.53 125 ALA A C 1
ATOM 951 O O . ALA A 1 125 ? -14.860 12.623 -10.998 1.00 59.53 125 ALA A O 1
ATOM 952 N N . PHE A 1 126 ? -15.489 10.516 -10.542 1.00 52.06 126 PHE A N 1
ATOM 953 C CA . PHE A 1 126 ? -15.269 10.592 -9.106 1.00 52.06 126 PHE A CA 1
ATOM 954 C C . PHE A 1 126 ? -13.762 10.418 -8.890 1.00 52.06 126 PHE A C 1
ATOM 956 O O . PHE A 1 126 ? -13.274 9.340 -8.563 1.00 52.06 126 PHE A O 1
ATOM 963 N N . ASP A 1 127 ? -13.019 11.493 -9.150 1.00 53.75 127 ASP A N 1
ATOM 964 C CA . ASP A 1 127 ? -11.561 11.590 -9.001 1.00 53.75 127 ASP A CA 1
A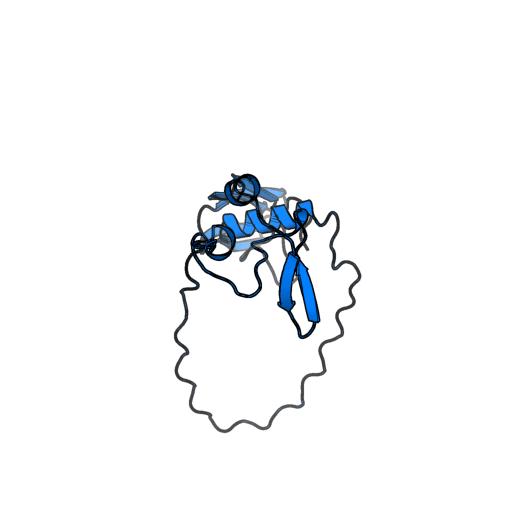TOM 965 C C . ASP A 1 127 ? -11.150 11.848 -7.538 1.00 53.75 127 ASP A C 1
ATOM 967 O O . ASP A 1 127 ? -10.048 12.280 -7.216 1.00 53.75 127 ASP A O 1
ATOM 971 N N . SER A 1 128 ? -12.069 11.590 -6.614 1.00 59.09 128 SER A N 1
ATOM 972 C CA . SER A 1 128 ? -11.903 11.821 -5.190 1.00 59.09 128 SER A CA 1
ATOM 973 C C . SER A 1 128 ? -12.483 10.646 -4.420 1.00 59.09 128 SER A C 1
ATOM 975 O O . SER A 1 128 ? -13.498 10.744 -3.735 1.00 59.09 128 SER A O 1
ATOM 977 N N . ILE A 1 129 ? -11.794 9.503 -4.486 1.00 65.31 129 ILE A N 1
ATOM 978 C CA . ILE A 1 129 ? -11.730 8.685 -3.273 1.00 65.31 129 ILE A CA 1
ATOM 979 C C . ILE A 1 129 ? -11.021 9.595 -2.261 1.00 65.31 129 ILE A C 1
ATOM 981 O O . ILE A 1 129 ? -9.875 9.967 -2.539 1.00 65.31 129 ILE A O 1
ATOM 985 N N . PRO A 1 130 ? -11.690 10.041 -1.181 1.00 69.19 130 PRO A N 1
ATOM 986 C CA . PRO A 1 130 ? -11.076 10.951 -0.229 1.00 69.19 130 PRO A CA 1
ATOM 987 C C . PRO A 1 130 ? -9.765 10.344 0.268 1.00 69.19 130 PRO A C 1
ATOM 989 O O . PRO A 1 130 ? -9.642 9.123 0.412 1.00 69.19 130 PRO A O 1
ATOM 992 N N . GLU A 1 131 ? -8.772 11.207 0.465 1.00 75.94 131 GLU A N 1
ATOM 993 C CA . GLU A 1 131 ? -7.526 10.829 1.117 1.00 75.94 131 GLU A CA 1
ATOM 994 C C . GLU A 1 131 ? -7.859 10.110 2.430 1.00 75.94 131 GLU A C 1
ATOM 996 O O . GLU A 1 131 ? -8.848 10.438 3.090 1.00 75.94 131 GLU A O 1
ATOM 1001 N N . PHE A 1 132 ? -7.101 9.066 2.769 1.00 70.94 132 PHE A N 1
ATOM 1002 C CA . PHE A 1 132 ? -7.365 8.305 3.984 1.00 70.94 132 PHE A CA 1
ATOM 1003 C C . PHE A 1 132 ? -7.225 9.233 5.193 1.00 70.94 132 PHE A C 1
ATOM 1005 O O . PHE A 1 132 ? -6.123 9.599 5.590 1.00 70.94 132 PHE A O 1
ATOM 1012 N N . GLU A 1 133 ? -8.354 9.606 5.786 1.00 81.38 133 GLU A N 1
ATOM 1013 C CA . GLU A 1 133 ? -8.381 10.300 7.064 1.00 81.38 133 GLU A CA 1
ATOM 1014 C C . GLU A 1 133 ? -8.335 9.289 8.211 1.00 81.38 133 GLU A C 1
ATOM 1016 O O . GLU A 1 133 ? -8.761 8.135 8.091 1.00 81.38 133 GLU A O 1
ATOM 1021 N N . GLN A 1 134 ? -7.833 9.730 9.363 1.00 81.44 134 GLN A N 1
ATOM 1022 C CA . GLN A 1 134 ? -7.872 8.923 10.574 1.00 81.44 134 GLN A CA 1
ATOM 1023 C C . GLN A 1 134 ? -9.322 8.543 10.902 1.00 81.44 134 GLN A C 1
ATOM 1025 O O . GLN A 1 134 ? -10.192 9.410 11.014 1.00 81.44 134 GLN A O 1
ATOM 1030 N N . ILE A 1 135 ? -9.572 7.246 11.111 1.00 83.00 135 ILE A N 1
ATOM 1031 C CA . ILE A 1 135 ? -10.886 6.759 11.534 1.00 83.00 135 ILE A CA 1
ATOM 1032 C C . ILE A 1 135 ? -11.228 7.403 12.883 1.00 83.00 135 ILE A C 1
ATOM 1034 O O . ILE A 1 135 ? -10.527 7.209 13.878 1.00 83.00 135 ILE A O 1
ATOM 1038 N N . ARG A 1 136 ? -12.327 8.159 12.923 1.00 84.69 136 ARG A N 1
ATOM 1039 C CA . ARG A 1 136 ? -12.867 8.749 14.152 1.00 84.69 136 ARG A CA 1
ATOM 1040 C C . ARG A 1 136 ? -13.923 7.812 14.724 1.00 84.69 136 ARG A C 1
ATOM 1042 O O . ARG A 1 136 ? -15.086 7.877 14.340 1.00 84.69 136 ARG A O 1
ATOM 1049 N N . ILE A 1 137 ? -13.505 6.925 15.624 1.00 86.00 137 ILE A N 1
ATOM 1050 C CA . ILE A 1 137 ? -14.423 6.085 16.401 1.00 86.00 137 ILE A CA 1
ATOM 1051 C C . ILE A 1 137 ? -14.737 6.822 17.703 1.00 86.00 137 ILE A C 1
ATOM 1053 O O . ILE A 1 137 ? -13.835 7.131 18.478 1.00 86.00 137 ILE A O 1
ATOM 1057 N N . THR A 1 138 ? -16.012 7.120 17.940 1.00 86.81 138 THR A N 1
ATOM 1058 C CA . THR A 1 138 ? -16.488 7.664 19.216 1.00 86.81 138 THR A CA 1
ATOM 1059 C C . THR A 1 138 ? -17.229 6.565 19.960 1.00 86.81 138 THR A C 1
ATOM 1061 O O . THR A 1 138 ? -18.288 6.129 19.517 1.00 86.81 138 THR A O 1
ATOM 1064 N N . ASN A 1 139 ? -16.668 6.117 21.082 1.00 84.06 139 ASN A N 1
ATOM 1065 C CA . ASN A 1 139 ? -17.331 5.152 21.950 1.00 84.06 139 ASN A CA 1
ATOM 1066 C C . ASN A 1 139 ? -18.323 5.877 22.864 1.00 84.06 139 ASN A C 1
ATOM 1068 O O . ASN A 1 139 ? -17.953 6.803 23.588 1.00 84.06 139 ASN A O 1
ATOM 1072 N N . ASP A 1 140 ? -19.584 5.452 22.833 1.00 85.06 140 ASP A N 1
ATOM 1073 C CA . ASP A 1 140 ? -20.608 5.925 23.760 1.00 85.06 140 ASP A CA 1
ATOM 1074 C C . ASP A 1 140 ? -20.622 5.041 25.013 1.00 85.06 140 ASP A C 1
ATOM 1076 O O . ASP A 1 140 ? -21.252 3.985 25.053 1.00 85.06 140 ASP A O 1
ATOM 1080 N N . ASN A 1 141 ? -19.917 5.488 26.051 1.00 85.00 141 ASN A N 1
ATOM 1081 C CA . ASN A 1 141 ? -19.778 4.743 27.304 1.00 85.00 141 ASN A CA 1
ATOM 1082 C C . ASN A 1 141 ? -20.883 5.063 28.329 1.00 85.00 141 ASN A C 1
ATOM 1084 O O . ASN A 1 141 ? -20.765 4.686 29.499 1.00 85.00 141 ASN A O 1
ATOM 1088 N N . ARG A 1 142 ? -21.960 5.759 27.934 1.00 86.06 142 ARG A N 1
ATOM 1089 C CA . ARG A 1 142 ? -22.989 6.229 28.880 1.00 86.06 142 ARG A CA 1
ATOM 1090 C C . ARG A 1 142 ? -23.747 5.101 29.592 1.00 86.06 142 ARG A C 1
ATOM 1092 O O . ARG A 1 142 ? -24.219 5.296 30.710 1.00 86.06 142 ARG A O 1
ATOM 1099 N N . PHE A 1 143 ? -23.824 3.924 28.972 1.00 82.81 143 PHE A N 1
ATOM 1100 C CA . PHE A 1 143 ? -24.407 2.715 29.568 1.00 82.81 143 PHE A CA 1
ATOM 1101 C C . PHE A 1 143 ? -23.554 2.148 30.710 1.00 82.81 143 PHE A C 1
ATOM 1103 O O . PHE A 1 143 ? -24.084 1.669 31.706 1.00 82.81 143 PHE A O 1
ATOM 1110 N N . PHE A 1 144 ? -22.228 2.235 30.592 1.00 81.31 144 PHE A N 1
ATOM 1111 C CA . PHE A 1 144 ? -21.294 1.641 31.552 1.00 81.31 144 PHE A CA 1
ATOM 1112 C C . PHE A 1 144 ? -20.965 2.571 32.723 1.00 81.31 144 PHE A C 1
ATOM 1114 O O . PHE A 1 144 ? -20.657 2.111 33.822 1.00 81.31 144 PHE A O 1
ATOM 1121 N N . ASN A 1 145 ? -21.027 3.887 32.500 1.00 77.25 145 ASN A N 1
ATOM 1122 C CA . ASN A 1 145 ? -20.726 4.892 33.522 1.00 77.25 145 ASN A CA 1
ATOM 1123 C C . ASN A 1 145 ? -21.949 5.337 34.347 1.00 77.25 145 ASN A C 1
ATOM 1125 O O . ASN A 1 145 ? -21.830 6.236 35.178 1.00 77.25 145 ASN A O 1
ATOM 1129 N N . GLY A 1 146 ? -23.120 4.739 34.106 1.00 73.44 146 GLY A N 1
ATOM 1130 C CA . GLY A 1 146 ? -24.356 5.028 34.837 1.00 73.44 146 GLY A CA 1
ATOM 1131 C C . GLY A 1 146 ? -25.001 6.379 34.511 1.00 73.44 146 GLY A C 1
ATOM 1132 O O . GLY A 1 146 ? -25.974 6.754 35.162 1.00 73.44 146 GLY A O 1
ATOM 1133 N N . THR A 1 147 ? -24.499 7.118 33.513 1.00 81.12 147 THR A N 1
ATOM 1134 C CA . THR A 1 147 ? -25.129 8.376 33.059 1.00 81.12 147 THR A CA 1
ATOM 1135 C C . THR A 1 147 ? -26.358 8.137 32.182 1.00 81.12 147 THR A C 1
ATOM 1137 O O . THR A 1 147 ? -27.166 9.048 31.998 1.00 81.12 147 THR A O 1
ATOM 1140 N N . TYR A 1 148 ? -26.529 6.916 31.673 1.00 85.94 148 TYR A N 1
ATOM 1141 C CA . TYR A 1 148 ? -27.736 6.456 31.002 1.00 85.94 148 TYR A CA 1
ATOM 1142 C C . TYR A 1 148 ? -28.350 5.282 31.768 1.00 85.94 148 TYR A C 1
ATOM 1144 O O . TYR A 1 148 ? -27.665 4.317 32.100 1.00 85.94 148 TYR A O 1
ATOM 1152 N N . SER A 1 149 ? -29.650 5.371 32.059 1.00 84.38 149 SER A N 1
ATOM 1153 C CA . SER A 1 149 ? -30.384 4.307 32.746 1.00 84.38 149 SER A CA 1
ATOM 1154 C C . SER A 1 149 ? -30.854 3.270 31.732 1.00 84.38 149 SER A C 1
ATOM 1156 O O . SER A 1 149 ? -31.664 3.575 30.860 1.00 84.38 149 SER A O 1
ATOM 1158 N N . ASP A 1 150 ? -30.346 2.047 31.862 1.00 86.06 150 ASP A N 1
ATOM 1159 C CA . ASP A 1 150 ? -30.759 0.905 31.054 1.00 86.06 150 ASP A CA 1
ATOM 1160 C C . ASP A 1 150 ? -31.615 -0.055 31.900 1.00 86.06 150 ASP A C 1
ATOM 1162 O O . ASP A 1 150 ? -31.126 -0.577 32.907 1.00 86.06 150 ASP A O 1
ATOM 1166 N N . PRO A 1 151 ? -32.882 -0.322 31.525 1.00 86.38 151 PRO A N 1
ATOM 1167 C CA . PRO A 1 151 ? -33.736 -1.278 32.235 1.00 86.38 151 PRO A CA 1
ATOM 1168 C C . PRO A 1 151 ? -33.207 -2.721 32.192 1.00 86.38 151 PRO A C 1
ATOM 1170 O O . PRO A 1 151 ? -33.691 -3.572 32.942 1.00 86.38 151 PRO A O 1
ATOM 1173 N N . GLN A 1 152 ? -32.239 -3.010 31.321 1.00 89.75 152 GLN A N 1
ATOM 1174 C CA . GLN A 1 152 ? -31.597 -4.317 31.194 1.00 89.75 152 GLN A CA 1
ATOM 1175 C C . GLN A 1 152 ? -30.280 -4.408 31.980 1.00 89.75 152 GLN A C 1
ATOM 1177 O O . GLN A 1 152 ? -29.714 -5.497 32.080 1.00 89.75 152 GLN A O 1
ATOM 1182 N N . ALA A 1 153 ? -29.821 -3.311 32.592 1.00 90.00 153 ALA A N 1
ATOM 1183 C CA . ALA A 1 153 ? -28.609 -3.293 33.398 1.00 90.00 153 ALA A CA 1
ATOM 1184 C C . ALA A 1 153 ? -28.865 -3.732 34.849 1.00 90.00 153 ALA A C 1
ATOM 1186 O O . ALA A 1 153 ? -29.822 -3.315 35.513 1.00 90.00 153 ALA A O 1
ATOM 1187 N N . CYS A 1 154 ? -27.951 -4.551 35.365 1.00 90.81 154 CYS A N 1
ATOM 1188 C CA . CYS A 1 154 ? -27.927 -4.958 36.762 1.00 90.81 154 CYS A CA 1
ATOM 1189 C C . CYS A 1 154 ? -27.302 -3.861 37.633 1.00 90.81 154 CYS A C 1
ATOM 1191 O O . CYS A 1 154 ? -26.115 -3.563 37.522 1.00 90.81 154 CYS A O 1
ATOM 1193 N N . THR A 1 155 ? -28.097 -3.290 38.536 1.00 89.25 155 THR A N 1
ATOM 1194 C CA . THR A 1 155 ? -27.666 -2.228 39.465 1.00 89.25 155 THR A CA 1
ATOM 1195 C C . THR A 1 155 ? -27.605 -2.702 40.913 1.00 89.25 155 THR A C 1
ATOM 1197 O O . THR A 1 155 ? -26.825 -2.182 41.708 1.00 89.25 155 THR A O 1
ATOM 1200 N N . THR A 1 156 ? -28.410 -3.706 41.269 1.00 91.06 156 THR A N 1
ATOM 1201 C CA . THR A 1 156 ? -28.511 -4.236 42.633 1.00 91.06 156 THR A CA 1
ATOM 1202 C C . THR A 1 156 ? -28.617 -5.758 42.630 1.00 91.06 156 THR A C 1
ATOM 1204 O O . THR A 1 156 ? -29.152 -6.368 41.702 1.00 91.06 156 THR A O 1
ATOM 1207 N N . VAL A 1 157 ? -28.078 -6.397 43.674 1.00 94.81 157 VAL A N 1
ATOM 1208 C CA . VAL A 1 157 ? -28.108 -7.862 43.797 1.00 94.81 157 VAL A CA 1
ATOM 1209 C C . VAL A 1 157 ? -29.544 -8.300 44.061 1.00 94.81 157 VAL A C 1
ATOM 1211 O O . VAL A 1 157 ? -30.198 -7.778 44.960 1.00 94.81 157 VAL A O 1
ATOM 1214 N N . GLY A 1 158 ? -30.026 -9.268 43.286 1.00 94.12 158 GLY A N 1
ATOM 1215 C CA . GLY A 1 158 ? -31.405 -9.750 43.349 1.00 94.12 158 GLY A CA 1
ATOM 1216 C C . GLY A 1 158 ? -32.385 -9.006 42.437 1.00 94.12 158 GLY A C 1
ATOM 1217 O O . GLY A 1 158 ? -33.529 -9.444 42.328 1.00 94.12 158 GLY A O 1
ATOM 1218 N N . GLN A 1 159 ? -31.961 -7.939 41.747 1.00 94.38 159 GLN A N 1
ATOM 1219 C CA . GLN A 1 159 ? -32.759 -7.308 40.691 1.00 94.38 159 GLN A CA 1
ATOM 1220 C C . GLN A 1 159 ? -33.077 -8.328 39.591 1.00 94.38 159 GLN A C 1
ATOM 1222 O O . GLN A 1 159 ? -32.224 -9.133 39.221 1.00 94.38 159 GLN A O 1
ATOM 1227 N N . GLN A 1 160 ? -34.295 -8.285 39.052 1.00 95.44 160 GLN A N 1
ATOM 1228 C CA . GLN A 1 160 ? -34.663 -9.064 37.875 1.00 95.44 160 GLN A CA 1
ATOM 1229 C C . GLN A 1 160 ? -34.637 -8.182 36.628 1.00 95.44 160 GLN A C 1
ATOM 1231 O O . GLN A 1 160 ? -35.257 -7.120 36.605 1.00 95.44 160 GLN A O 1
ATOM 1236 N N . VAL A 1 161 ? -33.936 -8.634 35.593 1.00 94.38 161 VAL A N 1
ATOM 1237 C CA . VAL A 1 161 ? -33.869 -7.981 34.279 1.00 94.38 161 VAL A CA 1
ATOM 1238 C C . VAL A 1 161 ? -34.381 -8.941 33.214 1.00 94.38 161 VAL A C 1
ATOM 1240 O O . VAL A 1 161 ? -34.198 -10.152 33.326 1.00 94.38 161 VAL A O 1
ATOM 1243 N N . THR A 1 162 ? -35.053 -8.426 32.185 1.00 93.94 162 THR A N 1
ATOM 1244 C CA . THR A 1 162 ? -35.577 -9.259 31.091 1.00 93.94 162 THR A CA 1
ATOM 1245 C C . THR A 1 162 ? -34.833 -8.954 29.799 1.00 93.94 162 THR A C 1
ATOM 1247 O O . THR A 1 162 ? -34.815 -7.813 29.330 1.00 93.94 162 THR A O 1
ATOM 1250 N N . TRP A 1 163 ? -34.240 -9.987 29.207 1.00 91.75 163 TRP A N 1
ATOM 1251 C CA . TRP A 1 163 ? -33.500 -9.899 27.952 1.00 91.75 163 TRP A CA 1
ATOM 1252 C C . TRP A 1 163 ? -33.895 -11.062 27.044 1.00 91.75 163 TRP A C 1
ATOM 1254 O O . TRP A 1 163 ? -33.940 -12.213 27.476 1.00 91.75 163 TRP A O 1
ATOM 1264 N N . GLY A 1 164 ? -34.278 -10.759 25.800 1.00 91.25 164 GLY A N 1
ATOM 1265 C CA . GLY A 1 164 ? -34.720 -11.780 24.840 1.00 91.25 164 GLY A CA 1
ATOM 1266 C C . GLY A 1 164 ? -35.903 -12.637 25.318 1.00 91.25 164 GLY A C 1
ATOM 1267 O O . GLY A 1 164 ? -35.983 -13.811 24.974 1.00 91.25 164 GLY A O 1
ATOM 1268 N N . GLY A 1 165 ? -36.793 -12.088 26.154 1.00 92.94 165 GLY A N 1
ATOM 1269 C CA . GLY A 1 165 ? -37.940 -12.816 26.717 1.00 92.94 165 GLY A CA 1
ATOM 1270 C C . GLY A 1 165 ? -37.612 -13.750 27.889 1.00 92.94 165 GLY A C 1
ATOM 1271 O O . GLY A 1 165 ? -38.511 -14.407 28.403 1.00 92.94 165 GLY A O 1
ATOM 1272 N N . THR A 1 166 ? -36.355 -13.793 28.338 1.00 94.38 166 THR A N 1
ATOM 1273 C CA . THR A 1 166 ? -35.929 -14.546 29.524 1.00 94.38 166 THR A CA 1
ATOM 1274 C C . THR A 1 166 ? -35.639 -13.585 30.673 1.00 94.38 166 THR A C 1
ATOM 1276 O O . THR A 1 166 ? -35.007 -12.545 30.475 1.00 94.38 166 THR A O 1
ATOM 1279 N N . THR A 1 167 ? -36.105 -13.923 31.876 1.00 95.69 167 THR A N 1
ATOM 1280 C CA . THR A 1 167 ? -35.840 -13.146 33.092 1.00 95.69 167 THR A CA 1
ATOM 1281 C C . THR A 1 167 ? -34.609 -13.691 33.808 1.00 95.69 167 THR A C 1
ATOM 1283 O O . THR A 1 167 ? -34.536 -14.878 34.125 1.00 95.69 167 THR A O 1
ATOM 1286 N N . TYR A 1 168 ? -33.657 -12.808 34.088 1.00 95.69 168 TYR A N 1
ATOM 1287 C CA . TYR A 1 168 ? -32.414 -13.100 34.791 1.00 95.69 168 TYR A CA 1
ATOM 1288 C C . TYR A 1 168 ? -32.399 -12.393 36.143 1.00 95.69 168 TYR A C 1
ATOM 1290 O O . TYR A 1 168 ? -32.847 -11.255 36.252 1.00 95.69 168 TYR A O 1
ATOM 1298 N N . THR A 1 169 ? -31.851 -13.056 37.161 1.00 96.56 169 THR A N 1
ATOM 1299 C CA . THR A 1 169 ? -31.642 -12.471 38.491 1.00 96.56 169 THR A CA 1
ATOM 1300 C C . THR A 1 169 ? -30.186 -12.045 38.639 1.00 96.56 169 THR A C 1
ATOM 1302 O O . THR A 1 169 ? -29.291 -12.891 38.598 1.00 96.56 169 THR A O 1
ATOM 1305 N N . CYS A 1 170 ? -29.962 -10.752 38.854 1.00 95.50 170 CYS A N 1
ATOM 1306 C CA . CYS A 1 170 ? -28.648 -10.137 38.992 1.00 95.50 170 CYS A CA 1
ATOM 1307 C C . CYS A 1 170 ? -27.899 -10.646 40.233 1.00 95.50 170 CYS A C 1
ATOM 1309 O O . CYS A 1 170 ? -28.421 -10.609 41.355 1.00 95.50 170 CYS A O 1
ATOM 1311 N N . ARG A 1 171 ? -26.650 -11.076 40.051 1.00 96.19 171 ARG A N 1
ATOM 1312 C CA . ARG A 1 171 ? -25.707 -11.446 41.118 1.00 96.19 171 ARG A CA 1
ATOM 1313 C C . ARG A 1 171 ? -24.698 -10.321 41.344 1.00 96.19 171 ARG A C 1
ATOM 1315 O O . ARG A 1 171 ? -24.585 -9.402 40.542 1.00 96.19 171 ARG A O 1
ATOM 1322 N N . SER A 1 172 ? -23.917 -10.407 42.420 1.00 93.44 172 SER A N 1
ATOM 1323 C CA . SER A 1 172 ? -22.874 -9.412 42.732 1.00 93.44 172 SER A CA 1
ATOM 1324 C C . SER A 1 172 ? -21.833 -9.247 41.623 1.00 93.44 172 SER A C 1
ATOM 1326 O O . SER A 1 172 ? -21.340 -8.148 41.414 1.00 93.44 172 SER A O 1
ATOM 1328 N N . GLN A 1 173 ? -21.527 -10.324 40.901 1.00 91.94 173 GLN A N 1
ATOM 1329 C CA . GLN A 1 173 ? -20.599 -10.327 39.766 1.00 91.94 173 GLN A CA 1
ATOM 1330 C C . GLN A 1 173 ? -21.168 -9.682 38.489 1.00 91.94 173 GLN A C 1
ATOM 1332 O O . GLN A 1 173 ? -20.395 -9.335 37.603 1.00 91.94 173 GLN A O 1
ATOM 1337 N N . ASP A 1 174 ? -22.494 -9.530 38.392 1.00 90.25 174 ASP A N 1
ATOM 1338 C CA . ASP A 1 174 ? -23.172 -8.985 37.208 1.00 90.25 174 ASP A CA 1
ATOM 1339 C C . ASP A 1 174 ? -23.346 -7.455 37.302 1.00 90.25 174 ASP A C 1
ATOM 1341 O O . ASP A 1 174 ? -23.805 -6.815 36.360 1.00 90.25 174 ASP A O 1
ATOM 1345 N N . ILE A 1 175 ? -22.994 -6.864 38.448 1.00 89.38 175 ILE A N 1
ATOM 1346 C CA . ILE A 1 175 ? -23.076 -5.425 38.707 1.00 89.38 175 ILE A CA 1
ATOM 1347 C C . ILE A 1 175 ? -21.709 -4.813 38.424 1.00 89.38 175 ILE A C 1
ATOM 1349 O O . ILE A 1 175 ? -20.713 -5.195 39.042 1.00 89.38 175 ILE A O 1
ATOM 1353 N N . MET A 1 176 ? -21.659 -3.830 37.524 1.00 85.38 176 MET A N 1
ATOM 1354 C CA . MET A 1 176 ? -20.422 -3.094 37.270 1.00 85.38 176 MET A CA 1
ATOM 1355 C C . MET A 1 176 ? -20.006 -2.291 38.500 1.00 85.38 176 MET A C 1
ATOM 1357 O O . MET A 1 176 ? -20.717 -1.409 38.980 1.00 85.38 176 MET A O 1
ATOM 1361 N N . THR A 1 177 ? -18.814 -2.587 38.999 1.00 83.25 177 THR A N 1
ATOM 1362 C CA . THR A 1 177 ? -18.168 -1.812 40.056 1.00 83.25 177 THR A CA 1
ATOM 1363 C C . THR A 1 177 ? -17.511 -0.560 39.481 1.00 83.25 177 THR A C 1
ATOM 1365 O O . THR A 1 177 ? -17.070 -0.545 38.334 1.00 83.25 177 THR A O 1
ATOM 1368 N N . ALA A 1 178 ? -17.341 0.474 40.309 1.00 79.75 178 ALA A N 1
ATOM 1369 C CA . ALA A 1 178 ? -16.641 1.695 39.905 1.00 79.75 178 ALA A CA 1
ATOM 1370 C C . ALA A 1 178 ? -15.214 1.428 39.382 1.00 79.75 178 ALA A C 1
ATOM 1372 O O . ALA A 1 178 ? -14.753 2.109 38.472 1.00 79.75 178 ALA A O 1
ATOM 1373 N N . ALA A 1 179 ? -14.531 0.407 39.918 1.00 79.31 179 ALA A N 1
ATOM 1374 C CA . ALA A 1 179 ? -13.215 -0.015 39.442 1.00 79.31 179 ALA A CA 1
ATOM 1375 C C . ALA A 1 179 ? -13.265 -0.622 38.030 1.00 79.31 179 ALA A C 1
ATOM 1377 O O . ALA A 1 179 ? -12.368 -0.380 37.230 1.00 79.31 179 ALA A O 1
ATOM 1378 N N . GLN A 1 180 ? -14.319 -1.381 37.711 1.00 78.88 180 GLN A N 1
ATOM 1379 C CA . GLN A 1 180 ? -14.527 -1.923 36.368 1.00 78.88 180 GLN A CA 1
ATOM 1380 C C . GLN A 1 180 ? -14.902 -0.819 35.381 1.00 78.88 180 GLN A C 1
ATOM 1382 O O . GLN A 1 180 ? -14.397 -0.829 34.269 1.00 78.88 180 GLN A O 1
ATOM 1387 N N . THR A 1 181 ? -15.718 0.157 35.783 1.00 77.75 181 THR A N 1
ATOM 1388 C CA . THR A 1 181 ? -16.059 1.315 34.944 1.00 77.75 181 THR A CA 1
ATOM 1389 C C . THR A 1 181 ? -14.847 2.203 34.655 1.00 77.75 181 THR A C 1
ATOM 1391 O O . THR A 1 181 ? -14.721 2.695 33.545 1.00 77.75 181 THR A O 1
ATOM 1394 N N . ALA A 1 182 ? -13.940 2.393 35.619 1.00 73.81 182 ALA A N 1
ATOM 1395 C CA . ALA A 1 182 ? -12.744 3.226 35.451 1.00 73.81 182 ALA A CA 1
ATOM 1396 C C . ALA A 1 182 ? -11.657 2.605 34.549 1.00 73.81 182 ALA A C 1
ATOM 1398 O O . ALA A 1 182 ? -10.694 3.284 34.201 1.00 73.81 182 ALA A O 1
ATOM 1399 N N . ALA A 1 183 ? -11.785 1.321 34.203 1.00 70.12 183 ALA A N 1
ATOM 1400 C CA . ALA A 1 183 ? -10.862 0.624 33.310 1.00 70.12 183 ALA A CA 1
ATOM 1401 C C . ALA A 1 183 ? -11.209 0.785 31.813 1.00 70.12 183 ALA A C 1
ATOM 1403 O O . ALA A 1 183 ? -10.450 0.295 30.974 1.00 70.12 183 ALA A O 1
ATOM 1404 N N . TYR A 1 184 ? -12.325 1.452 31.488 1.00 63.06 184 TYR A N 1
ATOM 1405 C CA . TYR A 1 184 ? -12.835 1.701 30.132 1.00 63.06 184 TYR A CA 1
ATOM 1406 C C . TYR A 1 184 ? -13.002 3.199 29.856 1.00 63.06 184 TYR A C 1
ATOM 1408 O O . TYR A 1 184 ? -12.941 3.576 28.663 1.00 63.06 184 TYR A O 1
#

Organism: Trichomonas vaginalis (strain ATCC PRA-98 / G3) (NCBI:txid412133)